Protein AF-0000000065904468 (afdb_homodimer)

pLDDT: mean 93.85, std 8.28, range [47.41, 98.62]

Solvent-accessible surface area (backbone atoms only — not comparable to full-atom values): 18738 Å² total; per-residue (Å²): 128,83,78,85,44,72,65,58,51,51,50,60,50,65,71,38,89,44,41,60,59,29,40,53,51,49,49,53,49,51,43,50,41,50,60,67,31,52,61,76,69,32,53,78,87,42,69,65,39,32,62,71,18,39,46,58,40,66,30,89,87,27,79,48,57,41,61,69,55,38,50,25,50,41,38,14,56,62,74,49,55,67,61,60,52,51,32,54,52,49,54,52,52,50,41,55,51,52,71,71,42,90,74,69,67,48,53,71,33,68,69,41,48,57,51,53,70,66,25,50,72,38,55,71,34,54,72,61,39,52,53,50,50,52,47,72,73,40,62,72,89,75,47,53,66,67,57,46,24,51,50,45,52,49,47,53,52,49,34,54,53,52,53,47,59,71,44,53,128,128,84,78,86,44,72,66,57,51,51,52,59,50,67,69,38,90,46,42,59,59,28,42,53,51,49,50,52,51,51,42,49,40,49,62,67,31,52,62,74,70,33,52,77,87,42,70,66,40,32,62,68,18,39,45,57,39,65,28,88,86,27,79,48,58,40,59,69,54,37,49,25,50,42,38,14,57,62,74,50,56,68,63,59,54,50,32,53,51,50,53,51,53,50,40,54,52,52,72,70,42,90,74,69,67,46,55,69,32,70,69,42,48,57,51,52,71,67,25,50,73,38,54,70,35,54,72,61,38,50,54,49,50,50,49,71,72,40,62,74,89,76,49,52,67,65,57,47,24,52,52,44,50,51,45,52,50,49,36,54,54,52,51,48,59,72,45,52,127

Radius of gyration: 27.2 Å; Cα contacts (8 Å, |Δi|>4): 369; chains: 2; bounding box: 38×90×57 Å

Structure (mmCIF, N/CA/C/O backbone):
data_AF-0000000065904468-model_v1
#
loop_
_entity.id
_entity.type
_entity.pdbx_description
1 polymer 'Fumarase E'
#
loop_
_atom_site.group_PDB
_atom_site.id
_atom_site.type_symbol
_atom_site.label_atom_id
_atom_site.label_alt_id
_atom_site.label_comp_id
_atom_site.label_asym_id
_atom_site.label_entity_id
_atom_site.label_seq_id
_atom_site.pdbx_PDB_ins_code
_atom_site.Cartn_x
_atom_site.Cartn_y
_atom_site.Cartn_z
_atom_site.occupancy
_atom_site.B_iso_or_equiv
_atom_site.auth_seq_id
_atom_site.auth_comp_id
_atom_site.auth_asym_id
_atom_site.auth_atom_id
_atom_site.pdbx_PDB_model_num
ATOM 1 N N . MET A 1 1 ? -1.68 -16.078 12.359 1 47.5 1 MET A N 1
ATOM 2 C CA . MET A 1 1 ? -2.172 -17.078 11.422 1 47.5 1 MET A CA 1
ATOM 3 C C . MET A 1 1 ? -1.182 -18.234 11.297 1 47.5 1 MET A C 1
ATOM 5 O O . MET A 1 1 ? 0.019 -18.062 11.508 1 47.5 1 MET A O 1
ATOM 9 N N . ALA A 1 2 ? -1.655 -19.406 11.211 1 52.09 2 ALA A N 1
ATOM 10 C CA . ALA A 1 2 ? -0.771 -20.562 11.234 1 52.09 2 ALA A CA 1
ATOM 11 C C . ALA A 1 2 ? 0.19 -20.547 10.047 1 52.09 2 ALA A C 1
ATOM 13 O O . ALA A 1 2 ? -0.202 -20.219 8.93 1 52.09 2 ALA A O 1
ATOM 14 N N . THR A 1 3 ? 1.504 -20.531 10.266 1 74.25 3 THR A N 1
ATOM 15 C CA . THR A 1 3 ? 2.545 -20.578 9.242 1 74.25 3 THR A CA 1
ATOM 16 C C . THR A 1 3 ? 2.305 -21.734 8.273 1 74.25 3 THR A C 1
ATOM 18 O O . THR A 1 3 ? 2.004 -22.844 8.688 1 74.25 3 THR A O 1
ATOM 21 N N . LEU A 1 4 ? 2.129 -21.312 7.027 1 79.94 4 LEU A N 1
ATOM 22 C CA . LEU A 1 4 ? 1.965 -22.312 5.977 1 79.94 4 LEU A CA 1
ATOM 23 C C . LEU A 1 4 ? 3.189 -23.203 5.891 1 79.94 4 LEU A C 1
ATOM 25 O O . LEU A 1 4 ? 4.309 -22.734 5.688 1 79.94 4 LEU A O 1
ATOM 29 N N . THR A 1 5 ? 3 -24.5 6.359 1 85 5 THR A N 1
ATOM 30 C CA . THR A 1 5 ? 4.102 -25.438 6.148 1 85 5 THR A CA 1
ATOM 31 C C . THR A 1 5 ? 4.004 -26.094 4.773 1 85 5 THR A C 1
ATOM 33 O O . THR A 1 5 ? 2.912 -26.188 4.207 1 85 5 THR A O 1
ATOM 36 N N . GLU A 1 6 ? 5.148 -26.469 4.309 1 86.94 6 GLU A N 1
ATOM 37 C CA . GLU A 1 6 ? 5.184 -27.125 2.998 1 86.94 6 GLU A CA 1
ATOM 38 C C . GLU A 1 6 ? 4.293 -28.359 2.969 1 86.94 6 GLU A C 1
ATOM 40 O O . GLU A 1 6 ? 3.57 -28.578 1.996 1 86.94 6 GLU A O 1
ATOM 45 N N . ASP A 1 7 ? 4.328 -29.078 3.982 1 90.06 7 ASP A N 1
ATOM 46 C CA . ASP A 1 7 ? 3.537 -30.297 4.039 1 90.06 7 ASP A CA 1
ATOM 47 C C . ASP A 1 7 ? 2.043 -29.984 4.016 1 90.06 7 ASP A C 1
ATOM 49 O O . ASP A 1 7 ? 1.267 -30.688 3.367 1 90.06 7 ASP A O 1
ATOM 53 N N . ASP A 1 8 ? 1.659 -29.078 4.746 1 92.25 8 ASP A N 1
ATOM 54 C CA . ASP A 1 8 ? 0.258 -28.672 4.773 1 92.25 8 ASP A CA 1
ATOM 55 C C . ASP A 1 8 ? -0.211 -28.219 3.391 1 92.25 8 ASP A C 1
ATOM 57 O O . ASP A 1 8 ? -1.313 -28.562 2.961 1 92.25 8 ASP A O 1
ATOM 61 N N . VAL A 1 9 ? 0.601 -27.5 2.742 1 94.56 9 VAL A N 1
ATOM 62 C CA . VAL A 1 9 ? 0.283 -26.984 1.417 1 94.56 9 VAL A CA 1
ATOM 63 C C . VAL A 1 9 ? 0.098 -28.141 0.438 1 94.56 9 VAL A C 1
ATOM 65 O O . VAL A 1 9 ? -0.893 -28.188 -0.295 1 94.56 9 VAL A O 1
ATOM 68 N N . LEU A 1 10 ? 1.018 -29.125 0.514 1 95.62 10 LEU A N 1
ATOM 69 C CA . LEU A 1 10 ? 0.956 -30.281 -0.366 1 95.62 10 LEU A CA 1
ATOM 70 C C . LEU A 1 10 ? -0.321 -31.078 -0.125 1 95.62 10 LEU A C 1
ATOM 72 O O . LEU A 1 10 ? -0.999 -31.484 -1.075 1 95.62 10 LEU A O 1
ATOM 76 N N . GLU A 1 11 ? -0.609 -31.188 1.1 1 95.81 11 GLU A N 1
ATOM 77 C CA . GLU A 1 11 ? -1.789 -31.969 1.475 1 95.81 11 GLU A CA 1
ATOM 78 C C . GLU A 1 11 ? -3.07 -31.281 1.002 1 95.81 11 GLU A C 1
ATOM 80 O O . GLU A 1 11 ? -3.963 -31.938 0.458 1 95.81 11 GLU A O 1
ATOM 85 N N . GLN A 1 12 ? -3.184 -30.031 1.188 1 97.31 12 GLN A N 1
ATOM 86 C CA . GLN A 1 12 ? -4.367 -29.281 0.794 1 97.31 12 GLN A CA 1
ATOM 87 C C . GLN A 1 12 ? -4.562 -29.297 -0.72 1 97.31 12 GLN A C 1
ATOM 89 O O . GLN A 1 12 ? -5.676 -29.5 -1.205 1 97.31 12 GLN A O 1
ATOM 94 N N . LEU A 1 13 ? -3.463 -29.125 -1.429 1 97.94 13 LEU A N 1
ATOM 95 C CA . LEU A 1 13 ? -3.547 -29.125 -2.885 1 97.94 13 LEU A CA 1
ATOM 96 C C . LEU A 1 13 ? -3.85 -30.516 -3.418 1 97.94 13 LEU A C 1
ATOM 98 O O . LEU A 1 13 ? -4.664 -30.688 -4.328 1 97.94 13 LEU A O 1
ATOM 102 N N . ASP A 1 14 ? -3.254 -31.531 -2.795 1 96.19 14 ASP A N 1
ATOM 103 C CA . ASP A 1 14 ? -3.434 -32.906 -3.227 1 96.19 14 ASP A CA 1
ATOM 104 C C . ASP A 1 14 ? -4.875 -33.375 -3.021 1 96.19 14 ASP A C 1
ATOM 106 O O . ASP A 1 14 ? -5.375 -34.219 -3.758 1 96.19 14 ASP A O 1
ATOM 110 N N . ALA A 1 15 ? -5.539 -32.844 -2.109 1 96.94 15 ALA A N 1
ATOM 111 C CA . ALA A 1 15 ? -6.895 -33.25 -1.74 1 96.94 15 ALA A CA 1
ATOM 112 C C . ALA A 1 15 ? -7.91 -32.75 -2.771 1 96.94 15 ALA A C 1
ATOM 114 O O . ALA A 1 15 ? -9.062 -33.188 -2.771 1 96.94 15 ALA A O 1
ATOM 115 N N . GLN A 1 16 ? -7.508 -31.812 -3.639 1 97.38 16 GLN A N 1
ATOM 116 C CA . GLN A 1 16 ? -8.445 -31.25 -4.609 1 97.38 16 GLN A CA 1
ATOM 117 C C . GLN A 1 16 ? -8.555 -32.156 -5.84 1 97.38 16 GLN A C 1
ATOM 119 O O . GLN A 1 16 ? -7.543 -32.5 -6.461 1 97.38 16 GLN A O 1
ATOM 124 N N . ASP A 1 17 ? -9.773 -32.469 -6.273 1 94.44 17 ASP A N 1
ATOM 125 C CA . ASP A 1 17 ? -9.969 -33.5 -7.289 1 94.44 17 ASP A CA 1
ATOM 126 C C . ASP A 1 17 ? -10.266 -32.875 -8.648 1 94.44 17 ASP A C 1
ATOM 128 O O . ASP A 1 17 ? -10.375 -33.594 -9.656 1 94.44 17 ASP A O 1
ATOM 132 N N . ASN A 1 18 ? -10.547 -31.625 -8.602 1 96.5 18 ASN A N 1
ATOM 133 C CA . ASN A 1 18 ? -10.758 -30.938 -9.875 1 96.5 18 ASN A CA 1
ATOM 134 C C . ASN A 1 18 ? -10.008 -29.625 -9.93 1 96.5 18 ASN A C 1
ATOM 136 O O . ASN A 1 18 ? -9.562 -29.109 -8.898 1 96.5 18 ASN A O 1
ATOM 140 N N . LEU A 1 19 ? -9.875 -29.109 -11.133 1 97.88 19 LEU A N 1
ATOM 141 C CA . LEU A 1 19 ? -9.039 -27.938 -11.359 1 97.88 19 LEU A CA 1
ATOM 142 C C . LEU A 1 19 ? -9.586 -26.734 -10.602 1 97.88 19 LEU A C 1
ATOM 144 O O . LEU A 1 19 ? -8.82 -25.953 -10.016 1 97.88 19 LEU A O 1
ATOM 148 N N . PHE A 1 20 ? -10.867 -26.562 -10.641 1 97.56 20 PHE A N 1
ATOM 149 C CA . PHE A 1 20 ? -11.492 -25.406 -10.008 1 97.56 20 PHE A CA 1
ATOM 150 C C . PHE A 1 20 ? -11.156 -25.359 -8.523 1 97.56 20 PHE A C 1
ATOM 152 O O . PHE A 1 20 ? -10.641 -24.344 -8.031 1 97.56 20 PHE A O 1
ATOM 159 N N . SER A 1 21 ? -11.469 -26.422 -7.875 1 97.5 21 SER A N 1
ATOM 160 C CA . SER A 1 21 ? -11.188 -26.484 -6.441 1 97.5 21 SER A CA 1
ATOM 161 C C . SER A 1 21 ? -9.695 -26.359 -6.164 1 97.5 21 SER A C 1
ATOM 163 O O . SER A 1 21 ? -9.289 -25.75 -5.168 1 97.5 21 SER A O 1
ATOM 165 N N . PHE A 1 22 ? -8.883 -26.922 -7.039 1 98.44 22 PHE A N 1
ATOM 166 C CA . PHE A 1 22 ? -7.434 -26.812 -6.902 1 98.44 22 PHE A CA 1
ATOM 167 C C . PHE A 1 22 ? -6.992 -25.344 -6.984 1 98.44 22 PHE A C 1
ATOM 169 O O . PHE A 1 22 ? -6.258 -24.875 -6.117 1 98.44 22 PHE A O 1
ATOM 176 N N . MET A 1 23 ? -7.48 -24.656 -7.992 1 98.12 23 MET A N 1
ATOM 177 C CA . MET A 1 23 ? -7.066 -23.281 -8.219 1 98.12 23 MET A CA 1
ATOM 178 C C . MET A 1 23 ? -7.59 -22.359 -7.117 1 98.12 23 MET A C 1
ATOM 180 O O . MET A 1 23 ? -6.926 -21.391 -6.742 1 98.12 23 MET A O 1
ATOM 184 N N . LYS A 1 24 ? -8.766 -22.625 -6.605 1 97.19 24 LYS A N 1
ATOM 185 C CA . LYS A 1 24 ? -9.297 -21.891 -5.457 1 97.19 24 LYS A CA 1
ATOM 186 C C . LYS A 1 24 ? -8.375 -22.031 -4.246 1 97.19 24 LYS A C 1
ATOM 188 O O . LYS A 1 24 ? -8.031 -21.047 -3.604 1 97.19 24 LYS A O 1
ATOM 193 N N . THR A 1 25 ? -8.047 -23.25 -3.973 1 98.06 25 THR A N 1
ATOM 194 C CA . THR A 1 25 ? -7.16 -23.531 -2.85 1 98.06 25 THR A CA 1
ATOM 195 C C . THR A 1 25 ? -5.793 -22.891 -3.061 1 98.06 25 THR A C 1
ATOM 197 O O . THR A 1 25 ? -5.246 -22.281 -2.143 1 98.06 25 THR A O 1
ATOM 200 N N . ALA A 1 26 ? -5.219 -23.031 -4.281 1 98.12 26 ALA A N 1
ATOM 201 C CA . ALA A 1 26 ? -3.934 -22.422 -4.613 1 98.12 26 ALA A CA 1
ATOM 202 C C . ALA A 1 26 ? -3.971 -20.906 -4.398 1 98.12 26 ALA A C 1
ATOM 204 O O . ALA A 1 26 ? -3.039 -20.344 -3.832 1 98.12 26 ALA A O 1
ATOM 205 N N . HIS A 1 27 ? -5.027 -20.312 -4.863 1 97.38 27 HIS A N 1
ATOM 206 C CA . HIS A 1 27 ? -5.188 -18.875 -4.699 1 97.38 27 HIS A CA 1
ATOM 207 C C . HIS A 1 27 ? -5.156 -18.484 -3.227 1 97.38 27 HIS A C 1
ATOM 209 O O . HIS A 1 27 ? -4.461 -17.531 -2.85 1 97.38 27 HIS A O 1
ATOM 215 N N . SER A 1 28 ? -5.895 -19.188 -2.439 1 96.31 28 SER A N 1
ATOM 216 C CA . SER A 1 28 ? -5.941 -18.906 -1.007 1 96.31 28 SER A CA 1
ATOM 217 C C . SER A 1 28 ? -4.57 -19.078 -0.367 1 96.31 28 SER A C 1
ATOM 219 O O . SER A 1 28 ? -4.16 -18.266 0.469 1 96.31 28 SER A O 1
ATOM 221 N N . ILE A 1 29 ? -3.871 -20.062 -0.734 1 96.94 29 ILE A N 1
ATOM 222 C CA . ILE A 1 29 ? -2.549 -20.359 -0.192 1 96.94 29 ILE A CA 1
ATOM 223 C C . ILE A 1 29 ? -1.569 -19.266 -0.594 1 96.94 29 ILE A C 1
ATOM 225 O O . ILE A 1 29 ? -0.784 -18.781 0.232 1 96.94 29 ILE A O 1
ATOM 229 N N . LEU A 1 30 ? -1.585 -18.875 -1.855 1 97.06 30 LEU A N 1
ATOM 230 C CA . LEU A 1 30 ? -0.693 -17.828 -2.338 1 97.06 30 LEU A CA 1
ATOM 231 C C . LEU A 1 30 ? -0.973 -16.5 -1.627 1 97.06 30 LEU A C 1
ATOM 233 O O . LEU A 1 30 ? -0.043 -15.789 -1.247 1 97.06 30 LEU A O 1
ATOM 237 N N . LEU A 1 31 ? -2.24 -16.203 -1.468 1 95 31 LEU A N 1
ATOM 238 C CA . LEU A 1 31 ? -2.609 -15 -0.735 1 95 31 LEU A CA 1
ATOM 239 C C . LEU A 1 31 ? -2.072 -15.047 0.692 1 95 31 LEU A C 1
ATOM 241 O O . LEU A 1 31 ? -1.524 -14.062 1.185 1 95 31 LEU A O 1
ATOM 245 N N . GLN A 1 32 ? -2.252 -16.188 1.307 1 93.94 32 GLN A N 1
ATOM 246 C CA . GLN A 1 32 ? -1.732 -16.359 2.66 1 93.94 32 GLN A CA 1
ATOM 247 C C . GLN A 1 32 ? -0.216 -16.188 2.693 1 93.94 32 GLN A C 1
ATOM 249 O O . GLN A 1 32 ? 0.323 -15.555 3.609 1 93.94 32 GLN A O 1
ATOM 254 N N . GLY A 1 33 ? 0.471 -16.781 1.76 1 95 33 GLY A N 1
ATOM 255 C CA . GLY A 1 33 ? 1.911 -16.609 1.663 1 95 33 GLY A CA 1
ATOM 256 C C . GLY A 1 33 ? 2.328 -15.156 1.542 1 95 33 GLY A C 1
ATOM 257 O O . GLY A 1 33 ? 3.266 -14.711 2.211 1 95 33 GLY A O 1
ATOM 258 N N . ILE A 1 34 ? 1.639 -14.438 0.702 1 96.38 34 ILE A N 1
ATOM 259 C CA . ILE A 1 34 ? 1.923 -13.023 0.488 1 96.38 34 ILE A CA 1
ATOM 260 C C . ILE A 1 34 ? 1.685 -12.25 1.781 1 96.38 34 ILE A C 1
ATOM 262 O O . ILE A 1 34 ? 2.5 -11.406 2.168 1 96.38 34 ILE A O 1
ATOM 266 N N . ARG A 1 35 ? 0.561 -12.578 2.441 1 93.38 35 ARG A N 1
ATOM 267 C CA . ARG A 1 35 ? 0.222 -11.906 3.693 1 93.38 35 ARG A CA 1
ATOM 268 C C . ARG A 1 35 ? 1.297 -12.148 4.75 1 93.38 35 ARG A C 1
ATOM 270 O O . ARG A 1 35 ? 1.594 -11.258 5.551 1 93.38 35 ARG A O 1
ATOM 277 N N . GLN A 1 36 ? 1.838 -13.289 4.75 1 93.38 36 GLN A N 1
ATOM 278 C CA . GLN A 1 36 ? 2.877 -13.633 5.715 1 93.38 36 GLN A CA 1
ATOM 279 C C . GLN A 1 36 ? 4.199 -12.961 5.359 1 93.38 36 GLN A C 1
ATOM 281 O O . GLN A 1 36 ? 5.055 -12.758 6.23 1 93.38 36 GLN A O 1
ATOM 286 N N . PHE A 1 37 ? 4.383 -12.656 4.152 1 96.12 37 PHE A N 1
ATOM 287 C CA . PHE A 1 37 ? 5.613 -12.039 3.674 1 96.12 37 PHE A CA 1
ATOM 288 C C . PHE A 1 37 ? 5.602 -10.531 3.928 1 96.12 37 PHE A C 1
ATOM 290 O O . PHE A 1 37 ? 6.633 -9.945 4.258 1 96.12 37 PHE A O 1
ATOM 297 N N . LEU A 1 38 ? 4.457 -9.891 3.877 1 96.94 38 LEU A N 1
ATOM 298 C CA . LEU A 1 38 ? 4.301 -8.445 3.848 1 96.94 38 LEU A CA 1
ATOM 299 C C . LEU A 1 38 ? 4.906 -7.809 5.098 1 96.94 38 LEU A C 1
ATOM 301 O O . LEU A 1 38 ? 5.578 -6.781 5.008 1 96.94 38 LEU A O 1
ATOM 305 N N . PRO A 1 39 ? 4.746 -8.414 6.258 1 96.06 39 PRO A N 1
ATOM 306 C CA . PRO A 1 39 ? 5.293 -7.785 7.461 1 96.06 39 PRO A CA 1
ATOM 307 C C . PRO A 1 39 ? 6.809 -7.594 7.395 1 96.06 39 PRO A C 1
ATOM 309 O O . PRO A 1 39 ? 7.344 -6.676 8.023 1 96.06 39 PRO A O 1
ATOM 312 N N . SER A 1 40 ? 7.438 -8.398 6.617 1 96.5 40 SER A N 1
ATOM 313 C CA . SER A 1 40 ? 8.891 -8.312 6.535 1 96.5 40 SER A CA 1
ATOM 314 C C . SER A 1 40 ? 9.336 -7.031 5.84 1 96.5 40 SER A C 1
ATOM 316 O O . SER A 1 40 ? 10.508 -6.652 5.918 1 96.5 40 SER A O 1
ATOM 318 N N . LEU A 1 41 ? 8.477 -6.352 5.176 1 97.38 41 LEU A N 1
ATOM 319 C CA . LEU A 1 41 ? 8.781 -5.121 4.457 1 97.38 41 LEU A CA 1
ATOM 320 C C . LEU A 1 41 ? 8.758 -3.92 5.398 1 97.38 41 LEU A C 1
ATOM 322 O O . LEU A 1 41 ? 9.266 -2.85 5.059 1 97.38 41 LEU A O 1
ATOM 326 N N . PHE A 1 42 ? 8.172 -4.094 6.586 1 98.31 42 PHE A N 1
ATOM 327 C CA . PHE A 1 42 ? 7.816 -2.941 7.406 1 98.31 42 PHE A CA 1
ATOM 328 C C . PHE A 1 42 ? 8.641 -2.918 8.688 1 98.31 42 PHE A C 1
ATOM 330 O O . PHE A 1 42 ? 9.195 -3.941 9.094 1 98.31 42 PHE A O 1
ATOM 337 N N . VAL A 1 43 ? 8.703 -1.783 9.258 1 97.44 43 VAL A N 1
ATOM 338 C CA . VAL A 1 43 ? 9.336 -1.626 10.562 1 97.44 43 VAL A CA 1
ATOM 339 C C . VAL A 1 43 ? 8.664 -2.539 11.578 1 97.44 43 VAL A C 1
ATOM 341 O O . VAL A 1 43 ? 7.434 -2.572 11.68 1 97.44 43 VAL A O 1
ATOM 344 N N . ASP A 1 44 ? 9.477 -3.354 12.266 1 95.75 44 ASP A N 1
ATOM 345 C CA . ASP A 1 44 ? 8.883 -4.285 13.219 1 95.75 44 ASP A CA 1
ATOM 346 C C . ASP A 1 44 ? 9.453 -4.066 14.625 1 95.75 44 ASP A C 1
ATOM 348 O O . ASP A 1 44 ? 9.062 -4.742 15.57 1 95.75 44 ASP A O 1
ATOM 352 N N . ASN A 1 45 ? 10.328 -3.166 14.789 1 96.5 45 ASN A N 1
ATOM 353 C CA . ASN A 1 45 ? 10.977 -2.984 16.094 1 96.5 45 ASN A CA 1
ATOM 354 C C . ASN A 1 45 ? 10.422 -1.77 16.828 1 96.5 45 ASN A C 1
ATOM 356 O O . ASN A 1 45 ? 10.922 -1.406 17.891 1 96.5 45 ASN A O 1
ATOM 360 N N . ASP A 1 46 ? 9.523 -1.101 16.297 1 96.94 46 ASP A N 1
ATOM 361 C CA . ASP A 1 46 ? 8.859 0.043 16.906 1 96.94 46 ASP A CA 1
ATOM 362 C C . ASP A 1 46 ? 7.371 -0.233 17.125 1 96.94 46 ASP A C 1
ATOM 364 O O . ASP A 1 46 ? 6.609 -0.308 16.156 1 96.94 46 ASP A O 1
ATOM 368 N N . GLU A 1 47 ? 6.953 -0.365 18.328 1 96.44 47 GLU A N 1
ATOM 369 C CA . GLU A 1 47 ? 5.594 -0.754 18.703 1 96.44 47 GLU A CA 1
ATOM 370 C C . GLU A 1 47 ? 4.57 0.222 18.125 1 96.44 47 GLU A C 1
ATOM 372 O O . GLU A 1 47 ? 3.49 -0.186 17.688 1 96.44 47 GLU A O 1
ATOM 377 N N . GLU A 1 48 ? 4.895 1.438 18.172 1 95.25 48 GLU A N 1
ATOM 378 C CA . GLU A 1 48 ? 3.98 2.455 17.672 1 95.25 48 GLU A CA 1
ATOM 379 C C . GLU A 1 48 ? 3.758 2.293 16.172 1 95.25 48 GLU A C 1
ATOM 381 O O . GLU A 1 48 ? 2.619 2.346 15.695 1 95.25 48 GLU A O 1
ATOM 386 N N . ILE A 1 49 ? 4.82 2.109 15.445 1 97.62 49 ILE A N 1
ATOM 387 C CA . ILE A 1 49 ? 4.703 1.904 14 1 97.62 49 ILE A CA 1
ATOM 388 C C . ILE A 1 49 ? 3.871 0.654 13.727 1 97.62 49 ILE A C 1
ATOM 390 O O . ILE A 1 49 ? 2.959 0.679 12.898 1 97.62 49 ILE A O 1
ATOM 394 N N . VAL A 1 50 ? 4.141 -0.4 14.438 1 97.75 50 VAL A N 1
ATOM 395 C CA . VAL A 1 50 ? 3.449 -1.67 14.234 1 97.75 50 VAL A CA 1
ATOM 396 C C . VAL A 1 50 ? 1.955 -1.493 14.5 1 97.75 50 VAL A C 1
ATOM 398 O O . VAL A 1 50 ? 1.123 -1.907 13.688 1 97.75 50 VAL A O 1
ATOM 401 N N . GLU A 1 51 ? 1.582 -0.782 15.492 1 97.06 51 GLU A N 1
ATOM 402 C CA . GLU A 1 51 ? 0.197 -0.672 15.938 1 97.06 51 GLU A CA 1
ATOM 403 C C . GLU A 1 51 ? -0.602 0.264 15.039 1 97.06 51 GLU A C 1
ATOM 405 O O . GLU A 1 51 ? -1.743 -0.034 14.68 1 97.06 51 GLU A O 1
ATOM 410 N N . TYR A 1 52 ? -0.008 1.321 14.641 1 95.12 52 TYR A N 1
ATOM 411 C CA . TYR A 1 52 ? -0.812 2.377 14.031 1 95.12 52 TYR A CA 1
ATOM 412 C C . TYR A 1 52 ? -0.621 2.404 12.523 1 95.12 52 TYR A C 1
ATOM 414 O O . TYR A 1 52 ? -1.436 2.982 11.797 1 95.12 52 TYR A O 1
ATOM 422 N N . ALA A 1 53 ? 0.46 1.836 12.023 1 97.38 53 ALA A N 1
ATOM 423 C CA . ALA A 1 53 ? 0.711 1.893 10.586 1 97.38 53 ALA A CA 1
ATOM 424 C C . ALA A 1 53 ? 0.663 0.5 9.961 1 97.38 53 ALA A C 1
ATOM 426 O O . ALA A 1 53 ? -0.034 0.281 8.969 1 97.38 53 ALA A O 1
ATOM 427 N N . VAL A 1 54 ? 1.264 -0.473 10.57 1 97.75 54 VAL A N 1
ATOM 428 C CA . VAL A 1 54 ? 1.436 -1.789 9.969 1 97.75 54 VAL A CA 1
ATOM 429 C C . VAL A 1 54 ? 0.141 -2.59 10.094 1 97.75 54 VAL A C 1
ATOM 431 O O . VAL A 1 54 ? -0.395 -3.078 9.094 1 97.75 54 VAL A O 1
ATOM 434 N N . LYS A 1 55 ? -0.427 -2.707 11.289 1 97.56 55 LYS A N 1
ATOM 435 C CA . LYS A 1 55 ? -1.585 -3.557 11.555 1 97.56 55 LYS A CA 1
ATOM 436 C C . LYS A 1 55 ? -2.777 -3.139 10.695 1 97.56 55 LYS A C 1
ATOM 438 O O . LYS A 1 55 ? -3.404 -3.975 10.047 1 97.56 55 LYS A O 1
ATOM 443 N N . PRO A 1 56 ? -3.057 -1.85 10.617 1 96.69 56 PRO A N 1
ATOM 444 C CA . PRO A 1 56 ? -4.203 -1.46 9.789 1 96.69 56 PRO A CA 1
ATOM 445 C C . PRO A 1 56 ? -4.004 -1.78 8.312 1 96.69 56 PRO A C 1
ATOM 447 O O . PRO A 1 56 ? -4.973 -2.07 7.602 1 96.69 56 PRO A O 1
ATOM 450 N N . LEU A 1 57 ? -2.771 -1.661 7.809 1 97.25 57 LEU A N 1
ATOM 451 C CA . LEU A 1 57 ? -2.486 -1.944 6.406 1 97.25 57 LEU A CA 1
ATOM 452 C C . LEU A 1 57 ? -2.742 -3.414 6.086 1 97.25 57 LEU A C 1
ATOM 454 O O . LEU A 1 57 ? -3.174 -3.746 4.98 1 97.25 57 LEU A O 1
ATOM 458 N N . LEU A 1 58 ? -2.471 -4.262 7.074 1 96.31 58 LEU A N 1
ATOM 459 C CA . LEU A 1 58 ? -2.482 -5.707 6.863 1 96.31 58 LEU A CA 1
ATOM 460 C C . LEU A 1 58 ? -3.783 -6.32 7.371 1 96.31 58 LEU A C 1
ATOM 462 O O . LEU A 1 58 ? -3.971 -7.535 7.301 1 96.31 58 LEU A O 1
ATOM 466 N N . ALA A 1 59 ? -4.668 -5.496 7.918 1 94.94 59 ALA A N 1
ATOM 467 C CA . ALA A 1 59 ? -5.926 -5.977 8.477 1 94.94 59 ALA A CA 1
ATOM 468 C C . ALA A 1 59 ? -6.789 -6.633 7.402 1 94.94 59 ALA A C 1
ATOM 470 O O . ALA A 1 59 ? -6.582 -6.41 6.207 1 94.94 59 ALA A O 1
ATOM 471 N N . GLN A 1 60 ? -7.715 -7.48 7.84 1 90.06 60 GLN A N 1
ATOM 472 C CA . GLN A 1 60 ? -8.703 -8.039 6.93 1 90.06 60 GLN A CA 1
ATOM 473 C C . GLN A 1 60 ? -9.531 -6.934 6.273 1 90.06 60 GLN A C 1
ATOM 475 O O . GLN A 1 60 ? -9.977 -6.004 6.945 1 90.06 60 GLN A O 1
ATOM 480 N N . SER A 1 61 ? -9.695 -7 4.93 1 90 61 SER A N 1
ATOM 481 C CA . SER A 1 61 ? -10.414 -6.02 4.121 1 90 61 SER A CA 1
ATOM 482 C C . SER A 1 61 ? -9.688 -4.68 4.102 1 90 61 SER A C 1
ATOM 484 O O . SER A 1 61 ? -10.273 -3.652 3.76 1 90 61 SER A O 1
ATOM 486 N N . GLY A 1 62 ? -8.492 -4.699 4.598 1 92.56 62 GLY A N 1
ATOM 487 C CA . GLY A 1 62 ? -7.648 -3.52 4.484 1 92.56 62 GLY A CA 1
ATOM 488 C C . GLY A 1 62 ? -7.051 -3.342 3.102 1 92.56 62 GLY A C 1
ATOM 489 O O . GLY A 1 62 ? -7.332 -4.125 2.193 1 92.56 62 GLY A O 1
ATOM 490 N N . PRO A 1 63 ? -6.18 -2.318 2.932 1 93.69 63 PRO A N 1
ATOM 491 C CA . PRO A 1 63 ? -5.656 -1.948 1.614 1 93.69 63 PRO A CA 1
ATOM 492 C C . PRO A 1 63 ? -4.742 -3.018 1.021 1 93.69 63 PRO A C 1
ATOM 494 O O . PRO A 1 63 ? -4.594 -3.102 -0.201 1 93.69 63 PRO A O 1
ATOM 497 N N . LEU A 1 64 ? -4.129 -3.828 1.843 1 95.25 64 LEU A N 1
ATOM 498 C CA . LEU A 1 64 ? -3.178 -4.812 1.338 1 95.25 64 LEU A CA 1
ATOM 499 C C . LEU A 1 64 ? -3.754 -6.219 1.429 1 95.25 64 LEU A C 1
ATOM 501 O O . LEU A 1 64 ? -3.016 -7.203 1.342 1 95.25 64 LEU A O 1
ATOM 505 N N . ASP A 1 65 ? -5.102 -6.309 1.591 1 93.56 65 ASP A N 1
ATOM 506 C CA . ASP A 1 65 ? -5.793 -7.59 1.663 1 93.56 65 ASP A CA 1
ATOM 507 C C . ASP A 1 65 ? -6.059 -8.156 0.267 1 93.56 65 ASP A C 1
ATOM 509 O O . ASP A 1 65 ? -6.395 -9.328 0.118 1 93.56 65 ASP A O 1
ATOM 513 N N . ASP A 1 66 ? -5.883 -7.41 -0.762 1 93.5 66 ASP A N 1
ATOM 514 C CA . ASP A 1 66 ? -6.004 -7.824 -2.156 1 93.5 66 ASP A CA 1
ATOM 515 C C . ASP A 1 66 ? -4.664 -8.312 -2.703 1 93.5 66 ASP A C 1
ATOM 517 O O . ASP A 1 66 ? -3.662 -7.59 -2.635 1 93.5 66 ASP A O 1
ATOM 521 N N . ILE A 1 67 ? -4.668 -9.492 -3.311 1 94.06 67 ILE A N 1
ATOM 522 C CA . ILE A 1 67 ? -3.43 -10.125 -3.76 1 94.06 67 ILE A CA 1
ATOM 523 C C . ILE A 1 67 ? -2.766 -9.25 -4.824 1 94.06 67 ILE A C 1
ATOM 525 O O . ILE A 1 67 ? -1.543 -9.086 -4.824 1 94.06 67 ILE A O 1
ATOM 529 N N . ASP A 1 68 ? -3.535 -8.648 -5.703 1 95.5 68 ASP A N 1
ATOM 530 C CA . ASP A 1 68 ? -2.967 -7.867 -6.797 1 95.5 68 ASP A CA 1
ATOM 531 C C . ASP A 1 68 ? -2.289 -6.605 -6.27 1 95.5 68 ASP A C 1
ATOM 533 O O . ASP A 1 68 ? -1.193 -6.254 -6.711 1 95.5 68 ASP A O 1
ATOM 537 N N . VAL A 1 69 ? -2.959 -5.969 -5.301 1 96.56 69 VAL A N 1
ATOM 538 C CA . VAL A 1 69 ? -2.404 -4.75 -4.715 1 96.56 69 VAL A CA 1
ATOM 539 C C . VAL A 1 69 ? -1.146 -5.086 -3.92 1 96.56 69 VAL A C 1
ATOM 541 O O . VAL A 1 69 ? -0.118 -4.418 -4.059 1 96.56 69 VAL A O 1
ATOM 544 N N . ALA A 1 70 ? -1.193 -6.141 -3.133 1 97.69 70 ALA A N 1
ATOM 545 C CA . ALA A 1 70 ? -0.05 -6.566 -2.33 1 97.69 70 ALA A CA 1
ATOM 546 C C . ALA A 1 70 ? 1.141 -6.922 -3.217 1 97.69 70 ALA A C 1
ATOM 548 O O . ALA A 1 70 ? 2.275 -6.531 -2.928 1 97.69 70 ALA A O 1
ATOM 549 N N . LEU A 1 71 ? 0.886 -7.621 -4.293 1 98 71 LEU A N 1
ATOM 550 C CA . LEU A 1 71 ? 1.936 -8.023 -5.223 1 98 71 LEU A CA 1
ATOM 551 C C . LEU A 1 71 ? 2.588 -6.805 -5.871 1 98 71 LEU A C 1
ATOM 553 O O . LEU A 1 71 ? 3.812 -6.75 -6.004 1 98 71 LEU A O 1
ATOM 557 N N . ARG A 1 72 ? 1.771 -5.848 -6.309 1 98 72 ARG A N 1
ATOM 558 C CA . ARG A 1 72 ? 2.307 -4.633 -6.918 1 98 72 ARG A CA 1
ATOM 559 C C . ARG A 1 72 ? 3.195 -3.875 -5.938 1 98 72 ARG A C 1
ATOM 561 O O . ARG A 1 72 ? 4.242 -3.35 -6.32 1 98 72 ARG A O 1
ATOM 568 N N . LEU A 1 73 ? 2.793 -3.834 -4.688 1 98.38 73 LEU A N 1
ATOM 569 C CA . LEU A 1 73 ? 3.596 -3.146 -3.682 1 98.38 73 LEU A CA 1
ATOM 570 C C . LEU A 1 73 ? 4.953 -3.82 -3.518 1 98.38 73 LEU A C 1
ATOM 572 O O . LEU A 1 73 ? 5.992 -3.154 -3.561 1 98.38 73 LEU A O 1
ATOM 576 N N . ILE A 1 74 ? 4.973 -5.113 -3.334 1 98.38 74 ILE A N 1
ATOM 577 C CA . ILE A 1 74 ? 6.203 -5.867 -3.133 1 98.38 74 ILE A CA 1
ATOM 578 C C . ILE A 1 74 ? 7.141 -5.652 -4.32 1 98.38 74 ILE A C 1
ATOM 580 O O . ILE A 1 74 ? 8.336 -5.402 -4.141 1 98.38 74 ILE A O 1
ATOM 584 N N . TYR A 1 75 ? 6.531 -5.785 -5.52 1 98.56 75 TYR A N 1
ATOM 585 C CA . TYR A 1 75 ? 7.297 -5.625 -6.754 1 98.56 75 TYR A CA 1
ATOM 586 C C . TYR A 1 75 ? 7.812 -4.195 -6.891 1 98.56 75 TYR A C 1
ATOM 588 O O . TYR A 1 75 ? 8.969 -3.982 -7.266 1 98.56 75 TYR A O 1
ATOM 596 N N . ALA A 1 76 ? 7.02 -3.209 -6.555 1 98.5 76 ALA A N 1
ATOM 597 C CA . ALA A 1 76 ? 7.383 -1.797 -6.645 1 98.5 76 ALA A CA 1
ATOM 598 C C . ALA A 1 76 ? 8.516 -1.461 -5.684 1 98.5 76 ALA A C 1
ATOM 600 O O . ALA A 1 76 ? 9.328 -0.57 -5.953 1 98.5 76 ALA A O 1
ATOM 601 N N . LEU A 1 77 ? 8.602 -2.188 -4.578 1 98.38 77 LEU A N 1
ATOM 602 C CA . LEU A 1 77 ? 9.633 -1.947 -3.576 1 98.38 77 LEU A CA 1
ATOM 603 C C . LEU A 1 77 ? 10.922 -2.682 -3.936 1 98.38 77 LEU A C 1
ATOM 605 O O . LEU A 1 77 ? 11.938 -2.535 -3.252 1 98.38 77 LEU A O 1
ATOM 609 N N . GLY A 1 78 ? 10.906 -3.463 -4.961 1 97.5 78 GLY A N 1
ATOM 610 C CA . GLY A 1 78 ? 12.086 -4.191 -5.414 1 97.5 78 GLY A CA 1
ATOM 611 C C . GLY A 1 78 ? 12.352 -5.449 -4.609 1 97.5 78 GLY A C 1
ATOM 612 O O . GLY A 1 78 ? 13.484 -5.926 -4.551 1 97.5 78 GLY A O 1
ATOM 613 N N . LYS A 1 79 ? 11.289 -6 -3.959 1 97.19 79 LYS A N 1
ATOM 614 C CA . LYS A 1 79 ? 11.469 -7.125 -3.045 1 97.19 79 LYS A CA 1
ATOM 615 C C . LYS A 1 79 ? 11.023 -8.43 -3.693 1 97.19 79 LYS A C 1
ATOM 617 O O . LYS A 1 79 ? 10.836 -9.438 -3.008 1 97.19 79 LYS A O 1
ATOM 622 N N . MET A 1 80 ? 10.828 -8.469 -4.984 1 96.81 80 MET A N 1
ATOM 623 C CA . MET A 1 80 ? 10.383 -9.656 -5.707 1 96.81 80 MET A CA 1
ATOM 624 C C . MET A 1 80 ? 10.93 -9.664 -7.129 1 96.81 80 MET A C 1
ATOM 626 O O . MET A 1 80 ? 10.93 -8.633 -7.809 1 96.81 80 MET A O 1
ATOM 630 N N . ASP A 1 81 ? 11.383 -10.789 -7.488 1 95.56 81 ASP A N 1
ATOM 631 C CA . ASP A 1 81 ? 11.898 -10.938 -8.852 1 95.56 81 ASP A CA 1
ATOM 632 C C . ASP A 1 81 ? 10.758 -10.891 -9.867 1 95.56 81 ASP A C 1
ATOM 634 O O . ASP A 1 81 ? 9.625 -11.266 -9.562 1 95.56 81 ASP A O 1
ATOM 638 N N . LYS A 1 82 ? 11.125 -10.609 -11.023 1 96.44 82 LYS A N 1
ATOM 639 C CA . LYS A 1 82 ? 10.172 -10.469 -12.117 1 96.44 82 LYS A CA 1
ATOM 640 C C . LYS A 1 82 ? 9.438 -11.781 -12.367 1 96.44 82 LYS A C 1
ATOM 642 O O . LYS A 1 82 ? 8.211 -11.789 -12.531 1 96.44 82 LYS A O 1
ATOM 647 N N . TRP A 1 83 ? 10.188 -12.883 -12.445 1 97.12 83 TRP A N 1
ATOM 648 C CA . TRP A 1 83 ? 9.562 -14.156 -12.781 1 97.12 83 TRP A CA 1
ATOM 649 C C . TRP A 1 83 ? 8.539 -14.562 -11.727 1 97.12 83 TRP A C 1
ATOM 651 O O . TRP A 1 83 ? 7.492 -15.125 -12.055 1 97.12 83 TRP A O 1
ATOM 661 N N . LEU A 1 84 ? 8.875 -14.328 -10.484 1 97.81 84 LEU A N 1
ATOM 662 C CA . LEU A 1 84 ? 7.984 -14.648 -9.375 1 97.81 84 LEU A CA 1
ATOM 663 C C . LEU A 1 84 ? 6.719 -13.805 -9.43 1 97.81 84 LEU A C 1
ATOM 665 O O . LEU A 1 84 ? 5.609 -14.32 -9.297 1 97.81 84 LEU A O 1
ATOM 669 N N . TYR A 1 85 ? 6.879 -12.508 -9.672 1 98.25 85 TYR A N 1
ATOM 670 C CA . TYR A 1 85 ? 5.75 -11.602 -9.844 1 98.25 85 TYR A CA 1
ATOM 671 C C . TYR A 1 85 ? 4.836 -12.07 -10.969 1 98.25 85 TYR A C 1
ATOM 673 O O . TYR A 1 85 ? 3.617 -12.141 -10.805 1 98.25 85 TYR A O 1
ATOM 681 N N . ALA A 1 86 ? 5.418 -12.414 -12.094 1 97.88 86 ALA A N 1
ATOM 682 C CA . ALA A 1 86 ? 4.676 -12.875 -13.266 1 97.88 86 ALA A CA 1
ATOM 683 C C . ALA A 1 86 ? 3.895 -14.148 -12.953 1 97.88 86 ALA A C 1
ATOM 685 O O . ALA A 1 86 ? 2.727 -14.273 -13.328 1 97.88 86 ALA A O 1
ATOM 686 N N . ASP A 1 87 ? 4.52 -15.055 -12.281 1 98.62 87 ASP A N 1
ATOM 687 C CA . ASP A 1 87 ? 3.871 -16.328 -11.977 1 98.62 87 ASP A CA 1
ATOM 688 C C . ASP A 1 87 ? 2.652 -16.125 -11.086 1 98.62 87 ASP A C 1
ATOM 690 O O . ASP A 1 87 ? 1.571 -16.641 -11.367 1 98.62 87 ASP A O 1
ATOM 694 N N . ILE A 1 88 ? 2.84 -15.391 -10.016 1 98.5 88 ILE A N 1
ATOM 695 C CA . ILE A 1 88 ? 1.741 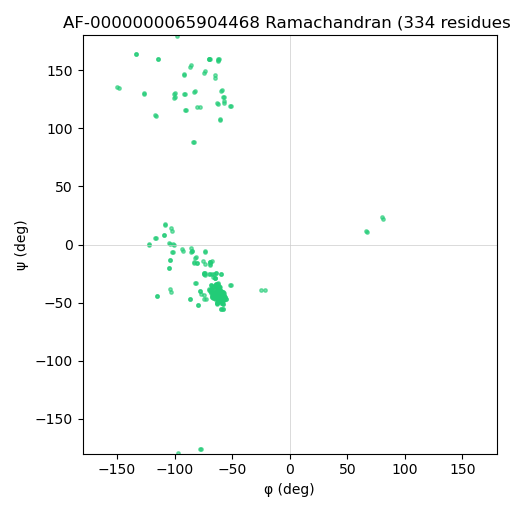-15.195 -9.078 1 98.5 88 ILE A CA 1
ATOM 696 C C . ILE A 1 88 ? 0.6 -14.445 -9.766 1 98.5 88 ILE A C 1
ATOM 698 O O . ILE A 1 88 ? -0.57 -14.797 -9.594 1 98.5 88 ILE A O 1
ATOM 702 N N . THR A 1 89 ? 0.946 -13.414 -10.531 1 97.88 89 THR A N 1
ATOM 703 C CA . THR A 1 89 ? -0.055 -12.68 -11.297 1 97.88 89 THR A CA 1
ATOM 704 C C . THR A 1 89 ? -0.813 -13.609 -12.234 1 97.88 89 THR A C 1
ATOM 706 O O . THR A 1 89 ? -2.039 -13.531 -12.344 1 97.88 89 THR A O 1
ATOM 709 N N . HIS A 1 90 ? -0.057 -14.453 -12.867 1 98.19 90 HIS A N 1
ATOM 710 C CA . HIS A 1 90 ? -0.664 -15.414 -13.789 1 98.19 90 HIS A CA 1
ATOM 711 C C . HIS A 1 90 ? -1.626 -16.344 -13.062 1 98.19 90 HIS A C 1
ATOM 713 O O . HIS A 1 90 ? -2.73 -16.609 -13.547 1 98.19 90 HIS A O 1
ATOM 719 N N . PHE A 1 91 ? -1.255 -16.859 -11.906 1 98.5 91 PHE A N 1
ATOM 720 C CA . PHE A 1 91 ? -2.125 -17.688 -11.086 1 98.5 91 PHE A CA 1
ATOM 721 C C . PHE A 1 91 ? -3.396 -16.938 -10.711 1 98.5 91 PHE A C 1
ATOM 723 O O . PHE A 1 91 ? -4.5 -17.484 -10.82 1 98.5 91 PHE A O 1
ATOM 730 N N . SER A 1 92 ? -3.234 -15.719 -10.289 1 97.25 92 SER A N 1
ATOM 731 C CA . SER A 1 92 ? -4.379 -14.906 -9.883 1 97.25 92 SER A CA 1
ATOM 732 C C . SER A 1 92 ? -5.332 -14.688 -11.055 1 97.25 92 SER A C 1
ATOM 734 O O . SER A 1 92 ? -6.547 -14.844 -10.906 1 97.25 92 SER A O 1
ATOM 736 N N . GLN A 1 93 ? -4.832 -14.312 -12.18 1 96.56 93 GLN A N 1
ATOM 737 C CA . GLN A 1 93 ? -5.641 -14.055 -13.367 1 96.56 93 GLN A CA 1
ATOM 738 C C . GLN A 1 93 ? -6.402 -15.297 -13.797 1 96.56 93 GLN A C 1
ATOM 740 O O . GLN A 1 93 ? -7.578 -15.219 -14.172 1 96.56 93 GLN A O 1
ATOM 745 N N . TYR A 1 94 ? -5.758 -16.438 -13.781 1 97.5 94 TYR A N 1
ATOM 746 C CA . TYR A 1 94 ? -6.41 -17.672 -14.172 1 97.5 94 TYR A CA 1
ATOM 747 C C . TYR A 1 94 ? -7.535 -18.031 -13.211 1 97.5 94 TYR A C 1
ATOM 749 O O . TYR A 1 94 ? -8.602 -18.469 -13.625 1 97.5 94 TYR A O 1
ATOM 757 N N . TRP A 1 95 ? -7.289 -17.844 -11.945 1 96.31 95 TRP A N 1
ATOM 758 C CA . TRP A 1 95 ? -8.336 -18.094 -10.961 1 96.31 95 TRP A CA 1
ATOM 759 C C . TRP A 1 95 ? -9.539 -17.188 -11.211 1 96.31 95 TRP A C 1
ATOM 761 O O . TRP A 1 95 ? -10.688 -17.641 -11.172 1 96.31 95 TRP A O 1
ATOM 771 N N . HIS A 1 96 ? -9.258 -15.906 -11.438 1 94.56 96 HIS A N 1
ATOM 772 C CA . HIS A 1 96 ? -10.344 -14.984 -11.742 1 94.56 96 HIS A CA 1
ATOM 773 C C . HIS A 1 96 ? -11.125 -15.438 -12.969 1 94.56 96 HIS A C 1
ATOM 775 O O . HIS A 1 96 ? -12.359 -15.398 -12.977 1 94.56 96 HIS A O 1
ATOM 781 N N . TYR A 1 97 ? -10.406 -15.828 -13.914 1 95.06 97 TYR A N 1
ATOM 782 C CA . TYR A 1 97 ? -11.039 -16.344 -15.125 1 95.06 97 TYR A CA 1
ATOM 783 C C . TYR A 1 97 ? -11.938 -17.531 -14.812 1 95.06 97 TYR A C 1
ATOM 785 O O . TYR A 1 97 ? -13.109 -17.547 -15.211 1 95.06 97 TYR A O 1
ATOM 793 N N . LEU A 1 98 ? -11.461 -18.531 -14.102 1 95.94 98 LEU A N 1
ATOM 794 C CA . LEU A 1 98 ? -12.211 -19.734 -13.766 1 95.94 98 LEU A CA 1
ATOM 795 C C . LEU A 1 98 ? -13.438 -19.391 -12.93 1 95.94 98 LEU A C 1
ATOM 797 O O . LEU A 1 98 ? -14.5 -20 -13.102 1 95.94 98 LEU A O 1
ATOM 801 N N . ASN A 1 99 ? -13.234 -18.453 -12.086 1 93.88 99 ASN A N 1
ATOM 802 C CA . ASN A 1 99 ? -14.289 -18.062 -11.148 1 93.88 99 ASN A CA 1
ATOM 803 C C . ASN A 1 99 ? -15.445 -17.375 -11.867 1 93.88 99 ASN A C 1
ATOM 805 O O . ASN A 1 99 ? -16.562 -17.328 -11.352 1 93.88 99 ASN A O 1
ATOM 809 N N . GLU A 1 100 ? -15.258 -16.922 -13.023 1 93.44 100 GLU A N 1
ATOM 810 C CA . GLU A 1 100 ? -16.281 -16.203 -13.766 1 93.44 100 GLU A CA 1
ATOM 811 C C . GLU A 1 100 ? -16.953 -17.094 -14.805 1 93.44 100 GLU A C 1
ATOM 813 O O . GLU A 1 100 ? -17.938 -16.688 -15.438 1 93.44 100 GLU A O 1
ATOM 818 N N . GLN A 1 101 ? -16.453 -18.234 -14.953 1 89.25 101 GLN A N 1
ATOM 819 C CA . GLN A 1 101 ? -16.969 -19.109 -16 1 89.25 101 GLN A CA 1
ATOM 820 C C . GLN A 1 101 ? -18.078 -20.016 -15.477 1 89.25 101 GLN A C 1
ATOM 822 O O . GLN A 1 101 ? -18.078 -20.391 -14.297 1 89.25 101 GLN A O 1
ATOM 827 N N . ASP A 1 102 ? -19.016 -20.312 -16.344 1 87.38 102 ASP A N 1
ATOM 828 C CA . ASP A 1 102 ? -20.062 -21.266 -16.016 1 87.38 102 ASP A CA 1
ATOM 829 C C . ASP A 1 102 ? -19.516 -22.703 -16.047 1 87.38 102 ASP A C 1
ATOM 831 O O . ASP A 1 102 ? -19.781 -23.484 -15.133 1 87.38 102 ASP A O 1
ATOM 835 N N . GLU A 1 103 ? -18.797 -23.016 -17.094 1 88.88 103 GLU A N 1
ATOM 836 C CA . GLU A 1 103 ? -18.141 -24.312 -17.203 1 88.88 103 GLU A CA 1
ATOM 837 C C . GLU A 1 103 ? -16.656 -24.203 -16.844 1 88.88 103 GLU A C 1
ATOM 839 O O . GLU A 1 103 ? -15.953 -23.328 -17.344 1 88.88 103 GLU A O 1
ATOM 844 N N . THR A 1 104 ? -16.203 -25.125 -15.922 1 88 104 THR A N 1
ATOM 845 C CA . THR A 1 104 ? -14.805 -25.078 -15.5 1 88 104 THR A CA 1
ATOM 846 C C . THR A 1 104 ? -13.977 -26.125 -16.234 1 88 104 THR A C 1
ATOM 848 O O . THR A 1 104 ? -14.352 -27.297 -16.297 1 88 104 THR A O 1
ATOM 851 N N . PRO A 1 105 ? -12.93 -25.578 -16.797 1 95.06 105 PRO A N 1
ATOM 852 C CA . PRO A 1 105 ? -12.008 -26.531 -17.438 1 95.06 105 PRO A CA 1
ATOM 853 C C . PRO A 1 105 ? -11.406 -27.516 -16.453 1 95.06 105 PRO A C 1
ATOM 855 O O . PRO A 1 105 ? -11.469 -27.312 -15.234 1 95.06 105 PRO A O 1
ATOM 858 N N . GLY A 1 106 ? -10.914 -28.688 -17.078 1 96.19 106 GLY A N 1
ATOM 859 C CA . GLY A 1 106 ? -10.164 -29.656 -16.297 1 96.19 106 GLY A CA 1
ATOM 860 C C . GLY A 1 106 ? -8.664 -29.484 -16.422 1 96.19 106 GLY A C 1
ATOM 861 O O . GLY A 1 106 ? -8.188 -28.625 -17.141 1 96.19 106 GLY A O 1
ATOM 862 N N . PHE A 1 107 ? -7.922 -30.328 -15.758 1 97.25 107 PHE A N 1
ATOM 863 C CA . PHE A 1 107 ? -6.465 -30.312 -15.742 1 97.25 107 PHE A CA 1
ATOM 864 C C . PHE A 1 107 ? -5.902 -30.562 -17.141 1 97.25 107 PHE A C 1
ATOM 866 O O . PHE A 1 107 ? -4.863 -30.016 -17.5 1 97.25 107 PHE A O 1
ATOM 873 N N . ALA A 1 108 ? -6.602 -31.359 -17.859 1 95 108 ALA A N 1
ATOM 874 C CA . ALA A 1 108 ? -6.051 -31.828 -19.125 1 95 108 ALA A CA 1
ATOM 875 C C . ALA A 1 108 ? -6.477 -30.922 -20.281 1 95 108 ALA A C 1
ATOM 877 O O . ALA A 1 108 ? -6.02 -31.094 -21.422 1 95 108 ALA A O 1
ATOM 878 N N . ASP A 1 109 ? -7.32 -29.969 -20.031 1 95.5 109 ASP A N 1
ATOM 879 C CA . ASP A 1 109 ? -7.867 -29.141 -21.094 1 95.5 109 ASP A CA 1
ATOM 880 C C . ASP A 1 109 ? -6.793 -28.219 -21.672 1 95.5 109 ASP A C 1
ATOM 882 O O . ASP A 1 109 ? -5.836 -27.859 -20.984 1 95.5 109 ASP A O 1
ATOM 886 N N . ASP A 1 110 ? -7.031 -27.719 -22.906 1 96.12 110 ASP A N 1
ATOM 887 C CA . ASP A 1 110 ? -6.086 -26.891 -23.656 1 96.12 110 ASP A CA 1
ATOM 888 C C . ASP A 1 110 ? -5.824 -25.562 -22.922 1 96.12 110 ASP A C 1
ATOM 890 O O . ASP A 1 110 ? -4.691 -25.078 -22.906 1 96.12 110 ASP A O 1
ATOM 894 N N . ILE A 1 111 ? -6.871 -25.078 -22.328 1 96.81 111 ILE A N 1
ATOM 895 C CA . ILE A 1 111 ? -6.719 -23.781 -21.672 1 96.81 111 ILE A CA 1
ATOM 896 C C . ILE A 1 111 ? -5.781 -23.922 -20.469 1 96.81 111 ILE A C 1
ATOM 898 O O . ILE A 1 111 ? -5.016 -23.016 -20.156 1 96.81 111 ILE A O 1
ATOM 902 N N . THR A 1 112 ? -5.867 -25.047 -19.812 1 97.88 112 THR A N 1
ATOM 903 C CA . THR A 1 112 ? -4.969 -25.312 -18.688 1 97.88 112 THR A CA 1
ATOM 904 C C . THR A 1 112 ? -3.539 -25.5 -19.188 1 97.88 112 THR A C 1
ATOM 906 O O . THR A 1 112 ? -2.592 -25.016 -18.562 1 97.88 112 THR A O 1
ATOM 909 N N . TRP A 1 113 ? -3.381 -26.188 -20.297 1 97.62 113 TRP A N 1
ATOM 910 C CA . TRP A 1 113 ? -2.066 -26.328 -20.906 1 97.62 113 TRP A CA 1
ATOM 911 C C . TRP A 1 113 ? -1.454 -24.969 -21.219 1 97.62 113 TRP A C 1
ATOM 913 O O . TRP A 1 113 ? -0.283 -24.719 -20.922 1 97.62 113 TRP A O 1
ATOM 923 N N . ASP A 1 114 ? -2.24 -24.078 -21.797 1 98 114 ASP A N 1
ATOM 924 C CA . ASP A 1 114 ? -1.776 -22.719 -22.094 1 98 114 ASP A CA 1
ATOM 925 C C . ASP A 1 114 ? -1.316 -22.016 -20.828 1 98 114 ASP A C 1
ATOM 927 O O . ASP A 1 114 ? -0.306 -21.312 -20.828 1 98 114 ASP A O 1
ATOM 931 N N . PHE A 1 115 ? -2.096 -22.188 -19.812 1 98.44 115 PHE A N 1
ATOM 932 C CA . PHE A 1 115 ? -1.759 -21.578 -18.531 1 98.44 115 PHE A CA 1
ATOM 933 C C . PHE A 1 115 ? -0.411 -22.078 -18.031 1 98.44 115 PHE A C 1
ATOM 935 O O . PHE A 1 115 ? 0.506 -21.297 -17.797 1 98.44 115 PHE A O 1
ATOM 942 N N . ILE A 1 116 ? -0.192 -23.422 -17.891 1 98.44 116 ILE A N 1
ATOM 943 C CA . ILE A 1 116 ? 0.997 -23.969 -17.25 1 98.44 116 ILE A CA 1
ATOM 944 C C . ILE A 1 116 ? 2.221 -23.719 -18.125 1 98.44 116 ILE A C 1
ATOM 946 O O . ILE A 1 116 ? 3.338 -23.594 -17.625 1 98.44 116 ILE A O 1
ATOM 950 N N . SER A 1 117 ? 1.995 -23.578 -19.469 1 98.19 117 SER A N 1
ATOM 951 C CA . SER A 1 117 ? 3.084 -23.328 -20.391 1 98.19 117 SER A CA 1
ATOM 952 C C . SER A 1 117 ? 3.594 -21.891 -20.266 1 98.19 117 SER A C 1
ATOM 954 O O . SER A 1 117 ? 4.609 -21.531 -20.859 1 98.19 117 SER A O 1
ATOM 956 N N . ASN A 1 118 ? 2.895 -21.078 -19.438 1 97.88 118 ASN A N 1
ATOM 957 C CA . ASN A 1 118 ? 3.293 -19.688 -19.234 1 97.88 118 ASN A CA 1
ATOM 958 C C . ASN A 1 118 ? 3.701 -19.422 -17.797 1 97.88 118 ASN A C 1
ATOM 960 O O . ASN A 1 118 ? 3.848 -18.281 -17.391 1 97.88 118 ASN A O 1
ATOM 964 N N . VAL A 1 119 ? 3.752 -20.453 -17.016 1 98.56 119 VAL A N 1
ATOM 965 C CA . VAL A 1 119 ? 4.223 -20.344 -15.641 1 98.56 119 VAL A CA 1
ATOM 966 C C . VAL A 1 119 ? 5.73 -20.594 -15.594 1 98.56 119 VAL A C 1
ATOM 968 O O . VAL A 1 119 ? 6.188 -21.703 -15.852 1 98.56 119 VAL A O 1
ATOM 971 N N . ASN A 1 120 ? 6.504 -19.609 -15.219 1 98.19 120 ASN A N 1
ATOM 972 C CA . ASN A 1 120 ? 7.961 -19.672 -15.258 1 98.19 120 ASN A CA 1
ATOM 973 C C . ASN A 1 120 ? 8.492 -20.812 -14.398 1 98.19 120 ASN A C 1
ATOM 975 O O . ASN A 1 120 ? 9.391 -21.547 -14.812 1 98.19 120 ASN A O 1
ATOM 979 N N . SER A 1 121 ? 7.961 -21.016 -13.211 1 97.69 121 SER A N 1
ATOM 980 C CA . SER A 1 121 ? 8.461 -22.047 -12.305 1 97.69 121 SER A CA 1
ATOM 981 C C . SER A 1 121 ? 8.266 -23.438 -12.891 1 97.69 121 SER A C 1
ATOM 983 O O . SER A 1 121 ? 8.961 -24.391 -12.508 1 97.69 121 SER A O 1
ATOM 985 N N . ILE A 1 122 ? 7.309 -23.609 -13.789 1 98.38 122 ILE A N 1
ATOM 986 C CA . ILE A 1 122 ? 7.078 -24.891 -14.453 1 98.38 122 ILE A CA 1
ATOM 987 C C . ILE A 1 122 ? 7.977 -25 -15.68 1 98.38 122 ILE A C 1
ATOM 989 O O . ILE A 1 122 ? 8.68 -26 -15.844 1 98.38 122 ILE A O 1
ATOM 993 N N . THR A 1 123 ? 8.047 -23.969 -16.5 1 98.31 123 THR A N 1
ATOM 994 C CA . THR A 1 123 ? 8.742 -24.047 -17.781 1 98.31 123 THR A CA 1
ATOM 995 C C . THR A 1 123 ? 10.25 -24.031 -17.578 1 98.31 123 THR A C 1
ATOM 997 O O . THR A 1 123 ? 11 -24.562 -18.406 1 98.31 123 THR A O 1
ATOM 1000 N N . ARG A 1 124 ? 10.695 -23.469 -16.5 1 97.19 124 ARG A N 1
ATOM 1001 C CA . ARG A 1 124 ? 12.133 -23.422 -16.219 1 97.19 124 ARG A CA 1
ATOM 1002 C C . ARG A 1 124 ? 12.625 -24.734 -15.633 1 97.19 124 ARG A C 1
ATOM 1004 O O . ARG A 1 124 ? 13.836 -24.984 -15.562 1 97.19 124 ARG A O 1
ATOM 1011 N N . ASN A 1 125 ? 11.719 -25.578 -15.156 1 97.25 125 ASN A N 1
ATOM 1012 C CA . ASN A 1 125 ? 12.039 -26.953 -14.789 1 97.25 125 ASN A CA 1
ATOM 1013 C C . ASN A 1 125 ? 12.016 -27.875 -16 1 97.25 125 ASN A C 1
ATOM 1015 O O . ASN A 1 125 ? 10.992 -28.5 -16.297 1 97.25 125 ASN A O 1
ATOM 1019 N N . ALA A 1 126 ? 13.133 -27.938 -16.609 1 97.12 126 ALA A N 1
ATOM 1020 C CA . ALA A 1 126 ? 13.219 -28.594 -17.922 1 97.12 126 ALA A CA 1
ATOM 1021 C C . ALA A 1 126 ? 12.75 -30.047 -17.828 1 97.12 126 ALA A C 1
ATOM 1023 O O . ALA A 1 126 ? 12.023 -30.531 -18.703 1 97.12 126 ALA A O 1
ATOM 1024 N N . THR A 1 127 ? 13.18 -30.734 -16.812 1 97.56 127 THR A N 1
ATOM 1025 C CA . THR A 1 127 ? 12.805 -32.125 -16.641 1 97.56 127 THR A CA 1
ATOM 1026 C C . THR A 1 127 ? 11.289 -32.281 -16.547 1 97.56 127 THR A C 1
ATOM 1028 O O . THR A 1 127 ? 10.688 -33.094 -17.266 1 97.56 127 THR A O 1
ATOM 1031 N N . LEU A 1 128 ? 10.68 -31.516 -15.734 1 97.12 128 LEU A N 1
ATOM 1032 C CA . LEU A 1 128 ? 9.242 -31.562 -15.531 1 97.12 128 LEU A CA 1
ATOM 1033 C C . LEU A 1 128 ? 8.5 -31.141 -16.797 1 97.12 128 LEU A C 1
ATOM 1035 O O . LEU A 1 128 ? 7.566 -31.828 -17.234 1 97.12 128 LEU A O 1
ATOM 1039 N N . TYR A 1 129 ? 8.898 -30.078 -17.422 1 97.94 129 TYR A N 1
ATOM 1040 C CA . TYR A 1 129 ? 8.195 -29.516 -18.578 1 97.94 129 TYR A CA 1
ATOM 1041 C C . TYR A 1 129 ? 8.297 -30.453 -19.781 1 97.94 129 TYR A C 1
ATOM 1043 O O . TYR A 1 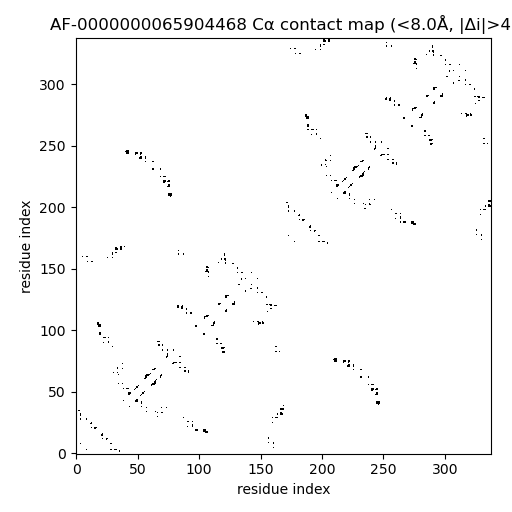129 ? 7.324 -30.625 -20.516 1 97.94 129 TYR A O 1
ATOM 1051 N N . ASP A 1 130 ? 9.469 -31.078 -19.938 1 96.56 130 ASP A N 1
ATOM 1052 C CA . ASP A 1 130 ? 9.641 -32.031 -21.031 1 96.56 130 ASP A CA 1
ATOM 1053 C C . ASP A 1 130 ? 8.727 -33.25 -20.844 1 96.56 130 ASP A C 1
ATOM 1055 O O . ASP A 1 130 ? 8.164 -33.75 -21.812 1 96.56 130 ASP A O 1
ATOM 1059 N N . ALA A 1 131 ? 8.609 -33.719 -19.641 1 94 131 ALA A N 1
ATOM 1060 C CA . ALA A 1 131 ? 7.703 -34.844 -19.344 1 94 131 ALA A CA 1
ATOM 1061 C C . ALA A 1 131 ? 6.258 -34.469 -19.656 1 94 131 ALA A C 1
ATOM 1063 O O . ALA A 1 131 ? 5.52 -35.25 -20.234 1 94 131 ALA A O 1
ATOM 1064 N N . LEU A 1 132 ? 5.887 -33.281 -19.297 1 96.12 132 LEU A N 1
ATOM 1065 C CA . LEU A 1 132 ? 4.543 -32.781 -19.578 1 96.12 132 LEU A CA 1
ATOM 1066 C C . LEU A 1 132 ? 4.293 -32.719 -21.078 1 96.12 132 LEU A C 1
ATOM 1068 O O . LEU A 1 132 ? 3.254 -33.188 -21.562 1 96.12 132 LEU A O 1
ATOM 1072 N N . LYS A 1 133 ? 5.246 -32.188 -21.828 1 95.38 133 LYS A N 1
ATOM 1073 C CA . LYS A 1 133 ? 5.125 -32.094 -23.281 1 95.38 133 LYS A CA 1
ATOM 1074 C C . LYS A 1 133 ? 4.992 -33.469 -23.906 1 95.38 133 LYS A C 1
ATOM 1076 O O . LYS A 1 133 ? 4.148 -33.688 -24.781 1 95.38 133 LYS A O 1
ATOM 1081 N N . ALA A 1 134 ? 5.793 -34.375 -23.422 1 92.44 134 ALA A N 1
ATOM 1082 C CA . ALA A 1 134 ? 5.762 -35.719 -23.969 1 92.44 134 ALA A CA 1
ATOM 1083 C C . ALA A 1 134 ? 4.391 -36.375 -23.766 1 92.44 134 ALA A C 1
ATOM 1085 O O . ALA A 1 134 ? 3.875 -37.031 -24.672 1 92.44 134 ALA A O 1
ATOM 1086 N N . MET A 1 135 ? 3.777 -36.094 -22.641 1 92 135 MET A N 1
ATOM 1087 C CA . MET A 1 135 ? 2.473 -36.688 -22.344 1 92 135 MET A CA 1
ATOM 1088 C C . MET A 1 135 ? 1.368 -36 -23.125 1 92 135 MET A C 1
ATOM 1090 O O . MET A 1 135 ? 0.465 -36.625 -23.656 1 92 135 MET A O 1
ATOM 1094 N N . LYS A 1 136 ? 1.479 -34.719 -23.156 1 91.69 136 LYS A N 1
ATOM 1095 C CA . LYS A 1 136 ? 0.464 -33.906 -23.812 1 91.69 136 LYS A CA 1
ATOM 1096 C C . LYS A 1 136 ? 0.369 -34.219 -25.297 1 91.69 136 LYS A C 1
ATOM 1098 O O . LYS A 1 136 ? -0.727 -34.281 -25.859 1 91.69 136 LYS A O 1
ATOM 1103 N N . PHE A 1 137 ? 1.475 -34.406 -25.969 1 89.06 137 PHE A N 1
ATOM 1104 C CA . PHE A 1 137 ? 1.487 -34.531 -27.422 1 89.06 137 PHE A CA 1
ATOM 1105 C C . PHE A 1 137 ? 1.794 -35.938 -27.859 1 89.06 137 PHE A C 1
ATOM 1107 O O . PHE A 1 137 ? 2.117 -36.188 -29.016 1 89.06 137 PHE A O 1
ATOM 1114 N N . ALA A 1 138 ? 1.806 -36.812 -26.797 1 79.75 138 ALA A N 1
ATOM 1115 C CA . ALA A 1 138 ? 1.979 -38.219 -27.094 1 79.75 138 ALA A CA 1
ATOM 1116 C C . ALA A 1 138 ? 0.788 -38.781 -27.891 1 79.75 138 ALA A C 1
ATOM 1118 O O . ALA A 1 138 ? -0.306 -38.188 -27.844 1 79.75 138 ALA A O 1
ATOM 1119 N N . ASP A 1 139 ? 1.017 -39.688 -28.75 1 70.38 139 ASP A N 1
ATOM 1120 C CA . ASP A 1 139 ? -0.04 -40.438 -29.438 1 70.38 139 ASP A CA 1
ATOM 1121 C C . ASP A 1 139 ? -0.938 -41.125 -28.422 1 70.38 139 ASP A C 1
ATOM 1123 O O . ASP A 1 139 ? -0.487 -41.5 -27.344 1 70.38 139 ASP A O 1
ATOM 1127 N N . PHE A 1 140 ? -2.35 -40.844 -28.453 1 60.06 140 PHE A N 1
ATOM 1128 C CA . PHE A 1 140 ? -3.424 -41.312 -27.578 1 60.06 140 PHE A CA 1
ATOM 1129 C C . PHE A 1 140 ? -3.057 -42.625 -26.922 1 60.06 140 PHE A C 1
ATOM 1131 O O . PHE A 1 140 ? -3.41 -42.875 -25.766 1 60.06 140 PHE A O 1
ATOM 1138 N N . ALA A 1 141 ? -2.426 -43.469 -27.641 1 60.56 141 ALA A N 1
ATOM 1139 C CA . ALA A 1 141 ? -2.271 -44.844 -27.172 1 60.56 141 ALA A CA 1
ATOM 1140 C C . ALA A 1 141 ? -1.359 -44.906 -25.938 1 60.56 141 ALA A C 1
ATOM 1142 O O . ALA A 1 141 ? -1.454 -45.812 -25.141 1 60.56 141 ALA A O 1
ATOM 1143 N N . VAL A 1 142 ? -0.596 -43.812 -25.609 1 61.38 142 VAL A N 1
ATOM 1144 C CA . VAL A 1 142 ? 0.486 -43.969 -24.641 1 61.38 142 VAL A CA 1
ATOM 1145 C C . VAL A 1 142 ? 0.072 -43.406 -23.297 1 61.38 142 VAL A C 1
ATOM 1147 O O . VAL A 1 142 ? 0.302 -44.031 -22.25 1 61.38 142 VAL A O 1
ATOM 1150 N N . TRP A 1 143 ? -0.618 -42.25 -23.297 1 70.25 143 TRP A N 1
ATOM 1151 C CA . TRP A 1 143 ? -0.927 -41.688 -22 1 70.25 143 TRP A CA 1
ATOM 1152 C C . TRP A 1 143 ? -2.42 -41.406 -21.859 1 70.25 143 TRP A C 1
ATOM 1154 O O . TRP A 1 143 ? -3.057 -40.938 -22.797 1 70.25 143 TRP A O 1
ATOM 1164 N N . SER A 1 144 ? -2.914 -41.938 -20.703 1 83.38 144 SER A N 1
ATOM 1165 C CA . SER A 1 144 ? -4.312 -41.656 -20.406 1 83.38 144 SER A CA 1
ATOM 1166 C C . SER A 1 144 ? -4.504 -40.219 -19.938 1 83.38 144 SER A C 1
ATOM 1168 O O . SER A 1 144 ? -3.562 -39.594 -19.469 1 83.38 144 SER A O 1
ATOM 1170 N N . GLU A 1 145 ? -5.57 -39.688 -20.234 1 88.12 145 GLU A N 1
ATOM 1171 C CA . GLU A 1 145 ? -5.945 -38.375 -19.766 1 88.12 145 GLU A CA 1
ATOM 1172 C C . GLU A 1 145 ? -5.793 -38.25 -18.25 1 88.12 145 GLU A C 1
ATOM 1174 O O . GLU A 1 145 ? -5.414 -37.219 -17.734 1 88.12 145 GLU A O 1
ATOM 1179 N N . ALA A 1 146 ? -6.062 -39.344 -17.594 1 89.88 146 ALA A N 1
ATOM 1180 C CA . ALA A 1 146 ? -5.953 -39.375 -16.141 1 89.88 146 ALA A CA 1
ATOM 1181 C C . ALA A 1 146 ? -4.508 -39.188 -15.695 1 89.88 146 ALA A C 1
ATOM 1183 O O . ALA A 1 146 ? -4.242 -38.438 -14.742 1 89.88 146 ALA A O 1
ATOM 1184 N N . ARG A 1 147 ? -3.639 -39.844 -16.391 1 91.56 147 ARG A N 1
ATOM 1185 C CA . ARG A 1 147 ? -2.223 -39.719 -16.047 1 91.56 147 ARG A CA 1
ATOM 1186 C C . ARG A 1 147 ? -1.712 -38.312 -16.328 1 91.56 147 ARG A C 1
ATOM 1188 O O . ARG A 1 147 ? -0.965 -37.75 -15.531 1 91.56 147 ARG A O 1
ATOM 1195 N N . PHE A 1 148 ? -2.123 -37.812 -17.5 1 94.5 148 PHE A N 1
ATOM 1196 C CA . PHE A 1 148 ? -1.715 -36.438 -17.844 1 94.5 148 PHE A CA 1
ATOM 1197 C C . PHE A 1 148 ? -2.25 -35.438 -16.812 1 94.5 148 PHE A C 1
ATOM 1199 O O . PHE A 1 148 ? -1.512 -34.562 -16.344 1 94.5 148 PHE A O 1
ATOM 1206 N N . SER A 1 149 ? -3.498 -35.625 -16.438 1 95.25 149 SER A N 1
ATOM 1207 C CA . SER A 1 149 ? -4.105 -34.781 -15.43 1 95.25 149 SER A CA 1
ATOM 1208 C C . SER A 1 149 ? -3.332 -34.844 -14.117 1 95.25 149 SER A C 1
ATOM 1210 O O . SER A 1 149 ? -3.123 -33.812 -13.469 1 95.25 149 SER A O 1
ATOM 1212 N N . GLY A 1 150 ? -2.934 -36 -13.766 1 95.19 150 GLY A N 1
ATOM 1213 C CA . GLY A 1 150 ? -2.141 -36.188 -12.555 1 95.19 150 GLY A CA 1
ATOM 1214 C C . GLY A 1 150 ? -0.82 -35.438 -12.609 1 95.19 150 GLY A C 1
ATOM 1215 O O . GLY A 1 150 ? -0.404 -34.844 -11.609 1 95.19 150 GLY A O 1
ATOM 1216 N N . MET A 1 151 ? -0.17 -35.5 -13.781 1 95.5 151 MET A N 1
ATOM 1217 C CA . MET A 1 151 ? 1.113 -34.812 -13.938 1 95.5 151 MET A CA 1
ATOM 1218 C C . MET A 1 151 ? 0.934 -33.281 -13.906 1 95.5 151 MET A C 1
ATOM 1220 O O . MET A 1 151 ? 1.773 -32.562 -13.359 1 95.5 151 MET A O 1
ATOM 1224 N N . VAL A 1 152 ? -0.133 -32.781 -14.508 1 97.88 152 VAL A N 1
ATOM 1225 C CA . VAL A 1 152 ? -0.429 -31.359 -14.484 1 97.88 152 VAL A CA 1
ATOM 1226 C C . VAL A 1 152 ? -0.626 -30.891 -13.047 1 97.88 152 VAL A C 1
ATOM 1228 O O . VAL A 1 152 ? -0.079 -29.859 -12.641 1 97.88 152 VAL A O 1
ATOM 1231 N N . LYS A 1 153 ? -1.394 -31.656 -12.305 1 97.94 153 LYS A N 1
ATOM 1232 C CA . LYS A 1 153 ? -1.62 -31.328 -10.898 1 97.94 153 LYS A CA 1
ATOM 1233 C C . LYS A 1 153 ? -0.305 -31.281 -10.133 1 97.94 153 LYS A C 1
ATOM 1235 O O . LYS A 1 153 ? -0.09 -30.375 -9.32 1 97.94 153 LYS A O 1
ATOM 1240 N N . THR A 1 154 ? 0.543 -32.188 -10.375 1 96.75 154 THR A N 1
ATOM 1241 C CA . THR A 1 154 ? 1.86 -32.25 -9.75 1 96.75 154 THR A CA 1
ATOM 1242 C C . THR A 1 154 ? 2.654 -30.984 -10.094 1 96.75 154 THR A C 1
ATOM 1244 O O . THR A 1 154 ? 3.262 -30.359 -9.211 1 96.75 154 THR A O 1
ATOM 1247 N N . ALA A 1 155 ? 2.658 -30.609 -11.344 1 98.12 155 ALA A N 1
ATOM 1248 C CA . ALA A 1 155 ? 3.381 -29.422 -11.805 1 98.12 155 ALA A CA 1
ATOM 1249 C C . ALA A 1 155 ? 2.852 -28.172 -11.125 1 98.12 155 ALA A C 1
ATOM 1251 O O . ALA A 1 155 ? 3.631 -27.328 -10.664 1 98.12 155 ALA A O 1
ATOM 1252 N N . LEU A 1 156 ? 1.545 -28.078 -11.07 1 98.62 156 LEU A N 1
ATOM 1253 C CA . LEU A 1 156 ? 0.911 -26.938 -10.43 1 98.62 156 LEU A CA 1
ATOM 1254 C C . LEU A 1 156 ? 1.254 -26.875 -8.945 1 98.62 156 LEU A C 1
ATOM 1256 O O . LEU A 1 156 ? 1.543 -25.812 -8.406 1 98.62 156 LEU A O 1
ATOM 1260 N N . THR A 1 157 ? 1.23 -28 -8.305 1 98.25 157 THR A N 1
ATOM 1261 C CA . THR A 1 157 ? 1.583 -28.094 -6.895 1 98.25 157 THR A CA 1
ATOM 1262 C C . THR A 1 157 ? 3.027 -27.641 -6.668 1 98.25 157 THR A C 1
ATOM 1264 O O . THR A 1 157 ? 3.309 -26.875 -5.75 1 98.25 157 THR A O 1
ATOM 1267 N N . LEU A 1 158 ? 3.863 -28.109 -7.52 1 96.81 158 LEU A N 1
ATOM 1268 C CA . LEU A 1 158 ? 5.27 -27.734 -7.406 1 96.81 158 LEU A CA 1
ATOM 1269 C C . LEU A 1 158 ? 5.445 -26.234 -7.609 1 96.81 158 LEU A C 1
ATOM 1271 O O . LEU A 1 158 ? 6.238 -25.594 -6.91 1 96.81 158 LEU A O 1
ATOM 1275 N N . ALA A 1 159 ? 4.77 -25.688 -8.531 1 98.12 159 ALA A N 1
ATOM 1276 C CA . ALA A 1 159 ? 4.844 -24.25 -8.797 1 98.12 159 ALA A CA 1
ATOM 1277 C C . ALA A 1 159 ? 4.434 -23.453 -7.57 1 98.12 159 ALA A C 1
ATOM 1279 O O . ALA A 1 159 ? 5.121 -22.5 -7.184 1 98.12 159 ALA A O 1
ATOM 1280 N N . VAL A 1 160 ? 3.316 -23.797 -6.941 1 98.06 160 VAL A N 1
ATOM 1281 C CA . VAL A 1 160 ? 2.816 -23.109 -5.758 1 98.06 160 VAL A CA 1
ATOM 1282 C C . VAL A 1 160 ? 3.826 -23.234 -4.621 1 98.06 160 VAL A C 1
ATOM 1284 O O . VAL A 1 160 ? 4.141 -22.25 -3.949 1 98.06 160 VAL A O 1
ATOM 1287 N N . THR A 1 161 ? 4.355 -24.406 -4.438 1 96.25 161 THR A N 1
ATOM 1288 C CA . THR A 1 161 ? 5.301 -24.641 -3.35 1 96.25 161 THR A CA 1
ATOM 1289 C C . THR A 1 161 ? 6.598 -23.859 -3.588 1 96.25 161 THR A C 1
ATOM 1291 O O . THR A 1 161 ? 7.176 -23.312 -2.65 1 96.25 161 THR A O 1
ATOM 1294 N N . THR A 1 162 ? 7.086 -23.859 -4.824 1 95.25 162 THR A N 1
ATOM 1295 C CA . THR A 1 162 ? 8.266 -23.078 -5.176 1 95.25 162 THR A CA 1
ATOM 1296 C C . THR A 1 162 ? 8.031 -21.594 -4.887 1 95.25 162 THR A C 1
ATOM 1298 O O . THR A 1 162 ? 8.898 -20.922 -4.328 1 95.25 162 THR A O 1
ATOM 1301 N N . THR A 1 163 ? 6.891 -21.109 -5.316 1 96.44 163 THR A N 1
ATOM 1302 C CA . THR A 1 163 ? 6.523 -19.719 -5.082 1 96.44 163 THR A CA 1
ATOM 1303 C C . THR A 1 163 ? 6.566 -19.391 -3.592 1 96.44 163 THR A C 1
ATOM 1305 O O . THR A 1 163 ? 7.148 -18.391 -3.189 1 96.44 163 THR A O 1
ATOM 1308 N N . LEU A 1 164 ? 5.992 -20.234 -2.756 1 96.06 164 LEU A N 1
ATOM 1309 C CA . LEU A 1 164 ? 5.938 -20 -1.316 1 96.06 164 LEU A CA 1
ATOM 1310 C C . LEU A 1 164 ? 7.336 -19.984 -0.714 1 96.06 164 LEU A C 1
ATOM 1312 O O . LEU A 1 164 ? 7.605 -19.219 0.214 1 96.06 164 LEU A O 1
ATOM 1316 N N . LYS A 1 165 ? 8.195 -20.797 -1.256 1 94.38 165 LYS A N 1
ATOM 1317 C CA . LYS A 1 165 ? 9.578 -20.812 -0.774 1 94.38 165 LYS A CA 1
ATOM 1318 C C . LYS A 1 165 ? 10.273 -19.484 -1.026 1 94.38 165 LYS A C 1
ATOM 1320 O O . LYS A 1 165 ? 11.078 -19.031 -0.209 1 94.38 165 LYS A O 1
ATOM 1325 N N . GLU A 1 166 ? 9.961 -18.859 -2.156 1 94.44 166 GLU A N 1
ATOM 1326 C CA . GLU A 1 166 ? 10.578 -17.594 -2.52 1 94.44 166 GLU A CA 1
ATOM 1327 C C . GLU A 1 166 ? 10 -16.453 -1.687 1 94.44 166 GLU A C 1
ATOM 1329 O O . GLU A 1 166 ? 10.617 -15.383 -1.582 1 94.44 166 GLU A O 1
ATOM 1334 N N . LEU A 1 167 ? 8.773 -16.594 -1.157 1 93.06 167 LEU A N 1
ATOM 1335 C CA . LEU A 1 167 ? 8.117 -15.57 -0.346 1 93.06 167 LEU A CA 1
ATOM 1336 C C . LEU A 1 167 ? 8.523 -15.695 1.119 1 93.06 167 LEU A C 1
ATOM 1338 O O . LEU A 1 167 ? 8.055 -14.93 1.964 1 93.06 167 LEU A O 1
ATOM 1342 N N . THR A 1 168 ? 9.227 -16.688 1.462 1 84.88 168 THR A N 1
ATOM 1343 C CA . THR A 1 168 ? 9.703 -16.812 2.834 1 84.88 168 THR A CA 1
ATOM 1344 C C . THR A 1 168 ? 10.898 -15.898 3.086 1 84.88 168 THR A C 1
ATOM 1346 O O . THR A 1 168 ? 11.891 -15.953 2.359 1 84.88 168 THR A O 1
ATOM 1349 N N . PRO A 1 169 ? 10.641 -14.961 4.059 1 74.44 169 PRO A N 1
ATOM 1350 C CA . PRO A 1 169 ? 11.727 -14.008 4.336 1 74.44 169 PRO A CA 1
ATOM 1351 C C . PRO A 1 169 ? 13.023 -14.703 4.742 1 74.44 169 PRO A C 1
ATOM 1353 O O . PRO A 1 169 ? 13 -15.812 5.277 1 74.44 169 PRO A O 1
ATOM 1356 N N . MET B 1 1 ? 2.303 15.805 -12.594 1 47.41 1 MET B N 1
ATOM 1357 C CA . MET B 1 1 ? 1.604 16.844 -11.844 1 47.41 1 MET B CA 1
ATOM 1358 C C . MET B 1 1 ? 2.561 17.969 -11.453 1 47.41 1 MET B C 1
ATOM 1360 O O . MET B 1 1 ? 3.766 17.75 -11.32 1 47.41 1 MET B O 1
ATOM 1364 N N . ALA B 1 2 ? 2.111 19.141 -11.492 1 52.38 2 ALA B N 1
ATOM 1365 C CA . ALA B 1 2 ? 3.006 20.281 -11.281 1 52.38 2 ALA B CA 1
ATOM 1366 C C . ALA B 1 2 ? 3.59 20.25 -9.867 1 52.38 2 ALA B C 1
ATOM 1368 O O . ALA B 1 2 ? 2.883 19.953 -8.898 1 52.38 2 ALA B O 1
ATOM 1369 N N . THR B 1 3 ? 4.906 20.219 -9.695 1 74.06 3 THR B N 1
ATOM 1370 C CA . THR B 1 3 ? 5.617 20.25 -8.422 1 74.06 3 THR B CA 1
ATOM 1371 C C . THR B 1 3 ? 5.145 21.422 -7.57 1 74.06 3 THR B C 1
ATOM 1373 O O . THR B 1 3 ? 5.027 22.547 -8.062 1 74.06 3 THR B O 1
ATOM 1376 N N . LEU B 1 4 ? 4.613 21.031 -6.422 1 79.62 4 LEU B N 1
ATOM 1377 C CA . LEU B 1 4 ? 4.18 22.047 -5.473 1 79.62 4 LEU B CA 1
ATOM 1378 C C . LEU B 1 4 ? 5.355 22.922 -5.031 1 79.62 4 LEU B C 1
ATOM 1380 O O . LEU B 1 4 ? 6.348 22.406 -4.508 1 79.62 4 LEU B O 1
ATOM 1384 N N . THR B 1 5 ? 5.348 24.203 -5.547 1 85.12 5 THR B N 1
ATOM 1385 C CA . THR B 1 5 ? 6.367 25.109 -5.027 1 85.12 5 THR B CA 1
ATOM 1386 C C . THR B 1 5 ? 5.895 25.781 -3.74 1 85.12 5 THR B C 1
ATOM 1388 O O . THR B 1 5 ? 4.688 25.906 -3.506 1 85.12 5 THR B O 1
ATOM 1391 N N . GLU B 1 6 ? 6.863 26.156 -2.969 1 87.12 6 GLU B N 1
ATOM 1392 C CA . GLU B 1 6 ? 6.539 26.812 -1.71 1 87.12 6 GLU B CA 1
ATOM 1393 C C . GLU B 1 6 ? 5.703 28.078 -1.947 1 87.12 6 GLU B C 1
ATOM 1395 O O . GLU B 1 6 ? 4.742 28.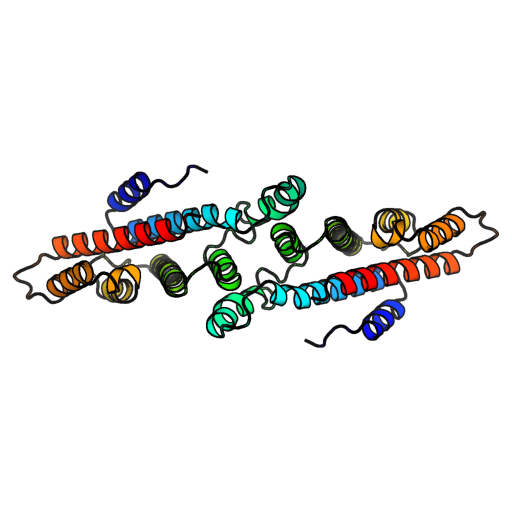328 -1.223 1 87.12 6 GLU B O 1
ATOM 1400 N N . ASP B 1 7 ? 6.051 28.766 -2.918 1 90.19 7 ASP B N 1
ATOM 1401 C CA . ASP B 1 7 ? 5.332 30 -3.213 1 90.19 7 ASP B CA 1
ATOM 1402 C C . ASP B 1 7 ? 3.887 29.719 -3.613 1 90.19 7 ASP B C 1
ATOM 1404 O O . ASP B 1 7 ? 2.975 30.438 -3.219 1 90.19 7 ASP B O 1
ATOM 1408 N N . ASP B 1 8 ? 3.703 28.781 -4.418 1 92.38 8 ASP B N 1
ATOM 1409 C CA . ASP B 1 8 ? 2.359 28.406 -4.832 1 92.38 8 ASP B CA 1
ATOM 1410 C C . ASP B 1 8 ? 1.509 27.984 -3.635 1 92.38 8 ASP B C 1
ATOM 1412 O O . ASP B 1 8 ? 0.337 28.359 -3.539 1 92.38 8 ASP B O 1
ATOM 1416 N N . VAL B 1 9 ? 2.086 27.266 -2.77 1 94.62 9 VAL B N 1
ATOM 1417 C CA . VAL B 1 9 ? 1.395 26.781 -1.584 1 94.62 9 VAL B CA 1
ATOM 1418 C C . VAL B 1 9 ? 0.965 27.953 -0.709 1 94.62 9 VAL B C 1
ATOM 1420 O O . VAL B 1 9 ? -0.192 28.031 -0.288 1 94.62 9 VAL B O 1
ATOM 1423 N N . LEU B 1 10 ? 1.887 28.922 -0.532 1 95.62 10 LEU B N 1
ATOM 1424 C CA . LEU B 1 10 ? 1.605 30.094 0.284 1 95.62 10 LEU B CA 1
ATOM 1425 C C . LEU B 1 10 ? 0.467 30.906 -0.315 1 95.62 10 LEU B C 1
ATOM 1427 O O . LEU B 1 10 ? -0.443 31.344 0.401 1 95.62 10 LEU B O 1
ATOM 1431 N N . GLU B 1 11 ? 0.534 31.016 -1.576 1 95.94 11 GLU B N 1
ATOM 1432 C CA . GLU B 1 11 ? -0.475 31.797 -2.277 1 95.94 11 GLU B CA 1
ATOM 1433 C C . GLU B 1 11 ? -1.852 31.156 -2.178 1 95.94 11 GLU B C 1
ATOM 1435 O O . GLU B 1 11 ? -2.848 31.828 -1.914 1 95.94 11 GLU B O 1
ATOM 1440 N N . GLN B 1 12 ? -1.934 29.891 -2.377 1 97.31 12 GLN B N 1
ATOM 1441 C CA . GLN B 1 12 ? -3.197 29.156 -2.328 1 97.31 12 GLN B CA 1
ATOM 1442 C C . GLN B 1 12 ? -3.809 29.219 -0.93 1 97.31 12 GLN B C 1
ATOM 1444 O O . GLN B 1 12 ? -5.012 29.438 -0.781 1 97.31 12 GLN B O 1
ATOM 1449 N N . LEU B 1 13 ? -2.963 29.031 0.056 1 97.94 13 LEU B N 1
ATOM 1450 C CA . LEU B 1 13 ? -3.455 29.047 1.429 1 97.94 13 LEU B CA 1
ATOM 1451 C C . LEU B 1 13 ? -3.865 30.453 1.845 1 97.94 13 LEU B C 1
ATOM 1453 O O . LEU B 1 13 ? -4.898 30.641 2.49 1 97.94 13 LEU B O 1
ATOM 1457 N N . ASP B 1 14 ? -3.086 31.438 1.416 1 96.25 14 ASP B N 1
ATOM 1458 C CA . ASP B 1 14 ? -3.35 32.844 1.77 1 96.25 14 ASP B CA 1
ATOM 1459 C C . ASP B 1 14 ? -4.664 33.312 1.159 1 96.25 14 ASP B C 1
ATOM 1461 O O . ASP B 1 14 ? -5.328 34.188 1.715 1 96.25 14 ASP B O 1
ATOM 1465 N N . ALA B 1 15 ? -5.059 32.781 0.089 1 96.94 15 ALA B N 1
ATOM 1466 C CA . ALA B 1 15 ? -6.246 33.188 -0.652 1 96.94 15 ALA B CA 1
ATOM 1467 C C . ALA B 1 15 ? -7.52 32.75 0.056 1 96.94 15 ALA B C 1
ATOM 1469 O O . ALA B 1 15 ? -8.617 33.219 -0.275 1 96.94 15 ALA B O 1
ATOM 1470 N N . GLN B 1 16 ? -7.402 31.812 1.005 1 97.44 16 GLN B N 1
ATOM 1471 C CA . GLN B 1 16 ? -8.586 31.297 1.676 1 97.44 16 GLN B CA 1
ATOM 1472 C C . GLN B 1 16 ? -9.023 32.219 2.814 1 97.44 16 GLN B C 1
ATOM 1474 O O . GLN B 1 16 ? -8.227 32.531 3.693 1 97.44 16 GLN B O 1
ATOM 1479 N N . ASP B 1 17 ? -10.305 32.562 2.883 1 94.44 17 ASP B N 1
ATOM 1480 C CA . ASP B 1 17 ? -10.758 33.625 3.791 1 94.44 17 ASP B CA 1
ATOM 1481 C C . ASP B 1 17 ? -11.438 33.031 5.02 1 94.44 17 ASP B C 1
ATOM 1483 O O . ASP B 1 17 ? -11.797 33.75 5.949 1 94.44 17 ASP B O 1
ATOM 1487 N N . ASN B 1 18 ? -11.727 31.766 4.906 1 96.56 18 ASN B N 1
ATOM 1488 C CA . ASN B 1 18 ? -12.305 31.109 6.07 1 96.56 18 ASN B CA 1
ATOM 1489 C C . ASN B 1 18 ? -11.625 29.766 6.348 1 96.56 18 ASN B C 1
ATOM 1491 O O . ASN B 1 18 ? -10.922 29.234 5.488 1 96.56 18 ASN B O 1
ATOM 1495 N N . LEU B 1 19 ? -11.852 29.266 7.551 1 97.94 19 LEU B N 1
ATOM 1496 C CA . LEU B 1 19 ? -11.141 28.078 8.016 1 97.94 19 LEU B CA 1
ATOM 1497 C C . LEU B 1 19 ? -11.477 26.875 7.145 1 97.94 19 LEU B C 1
ATOM 1499 O O . LEU B 1 19 ? -10.594 26.078 6.805 1 97.94 19 LEU B O 1
ATOM 1503 N N . PHE B 1 20 ? -12.719 26.734 6.816 1 97.62 20 PHE B N 1
ATOM 1504 C CA . PHE B 1 20 ? -13.164 25.594 6.043 1 97.62 20 PHE B CA 1
ATOM 1505 C C . PHE B 1 20 ? -12.43 25.516 4.711 1 97.62 20 PHE B C 1
ATOM 1507 O O . PHE B 1 20 ? -11.82 24.484 4.395 1 97.62 20 PHE B O 1
ATOM 1514 N N . SER B 1 21 ? -12.516 26.578 3.994 1 97.56 21 SER B N 1
ATOM 1515 C CA . SER B 1 21 ? -11.844 26.609 2.699 1 97.56 21 SER B CA 1
ATOM 1516 C C . SER B 1 21 ? -10.336 26.453 2.855 1 97.56 21 SER B C 1
ATOM 1518 O O . SER B 1 21 ? -9.68 25.828 2.02 1 97.56 21 SER B O 1
ATOM 1520 N N . PHE B 1 22 ? -9.789 27.016 3.914 1 98.44 22 PHE B N 1
ATOM 1521 C CA . PHE B 1 22 ? -8.367 26.859 4.195 1 98.44 22 PHE B CA 1
ATOM 1522 C C . PHE B 1 22 ? -8 25.406 4.406 1 98.44 22 PHE B C 1
ATOM 1524 O O . PHE B 1 22 ? -7.059 24.891 3.791 1 98.44 22 PHE B O 1
ATOM 1531 N N . MET B 1 23 ? -8.773 24.734 5.25 1 98.19 23 MET B N 1
ATOM 1532 C CA . MET B 1 23 ? -8.469 23.344 5.594 1 98.19 23 MET B CA 1
ATOM 1533 C C . MET B 1 23 ? -8.68 22.422 4.395 1 98.19 23 MET B C 1
ATOM 1535 O O . MET B 1 23 ? -7.961 21.438 4.23 1 98.19 23 MET B O 1
ATOM 1539 N N . LYS B 1 24 ? -9.656 22.703 3.574 1 97.25 24 LYS B N 1
ATOM 1540 C CA . LYS B 1 24 ? -9.852 21.969 2.328 1 97.25 24 LYS B CA 1
ATOM 1541 C C . LYS B 1 24 ? -8.625 22.078 1.427 1 97.25 24 LYS B C 1
ATOM 1543 O O . LYS B 1 24 ? -8.133 21.078 0.917 1 97.25 24 LYS B O 1
ATOM 1548 N N . THR B 1 25 ? -8.211 23.281 1.242 1 98.12 25 THR B N 1
ATOM 1549 C CA . THR B 1 25 ? -7.039 23.531 0.414 1 98.12 25 THR B CA 1
ATOM 1550 C C . THR B 1 25 ? -5.801 22.875 1.009 1 98.12 25 THR B C 1
ATOM 1552 O O . THR B 1 25 ? -5.027 22.234 0.291 1 98.12 25 THR B O 1
ATOM 1555 N N . ALA B 1 26 ? -5.598 23.016 2.342 1 98.25 26 ALA B N 1
ATOM 1556 C CA . ALA B 1 26 ? -4.469 22.391 3.027 1 98.25 26 ALA B CA 1
ATOM 1557 C C . ALA B 1 26 ? -4.477 20.891 2.826 1 98.25 26 ALA B C 1
ATOM 1559 O O . ALA B 1 26 ? -3.436 20.281 2.549 1 98.25 26 ALA B O 1
ATOM 1560 N N . HIS B 1 27 ? -5.625 20.297 2.977 1 97.56 27 HIS B N 1
ATOM 1561 C CA . HIS B 1 27 ? -5.766 18.859 2.789 1 97.56 27 HIS B CA 1
ATOM 1562 C C . HIS B 1 27 ? -5.324 18.438 1.39 1 97.56 27 HIS B C 1
ATOM 1564 O O . HIS B 1 27 ? -4.57 17.484 1.233 1 97.56 27 HIS B O 1
ATOM 1570 N N . SER B 1 28 ? -5.797 19.156 0.417 1 96.56 28 SER B N 1
ATOM 1571 C CA . SER B 1 28 ? -5.441 18.859 -0.968 1 96.56 28 SER B CA 1
ATOM 1572 C C . SER B 1 28 ? -3.941 19 -1.196 1 96.56 28 SER B C 1
ATOM 1574 O O . SER B 1 28 ? -3.332 18.172 -1.873 1 96.56 28 SER B O 1
ATOM 1576 N N . ILE B 1 29 ? -3.367 19.984 -0.656 1 97.06 29 ILE B N 1
ATOM 1577 C CA . ILE B 1 29 ? -1.941 20.25 -0.807 1 97.06 29 ILE B CA 1
ATOM 1578 C C . ILE B 1 29 ? -1.135 19.141 -0.136 1 97.06 29 ILE B C 1
ATOM 1580 O O . ILE B 1 29 ? -0.157 18.656 -0.703 1 97.06 29 ILE B O 1
ATOM 1584 N N . LEU B 1 30 ? -1.505 18.766 1.072 1 97.19 30 LEU B N 1
ATOM 1585 C CA . LEU B 1 30 ? -0.804 17.719 1.796 1 97.19 30 LEU B CA 1
ATOM 1586 C C . LEU B 1 30 ? -0.894 16.391 1.046 1 97.19 30 LEU B C 1
ATOM 1588 O O . LEU B 1 30 ? 0.096 15.664 0.945 1 97.19 30 LEU B O 1
ATOM 1592 N N . LEU B 1 31 ? -2.072 16.109 0.539 1 95.44 31 LEU B N 1
ATOM 1593 C CA . LEU B 1 31 ? -2.232 14.891 -0.252 1 95.44 31 LEU B CA 1
ATOM 1594 C C . LEU B 1 31 ? -1.324 14.914 -1.477 1 95.44 31 LEU B C 1
ATOM 1596 O O . LEU B 1 31 ? -0.675 13.914 -1.792 1 95.44 31 LEU B O 1
ATOM 1600 N N . GLN B 1 32 ? -1.316 16.062 -2.131 1 94.19 32 GLN B N 1
ATOM 1601 C CA . GLN B 1 32 ? -0.439 16.203 -3.289 1 94.19 32 GLN B CA 1
ATOM 1602 C C . GLN B 1 32 ? 1.023 16.016 -2.898 1 94.19 32 GLN B C 1
ATOM 1604 O O . GLN B 1 32 ? 1.786 15.375 -3.625 1 94.19 32 GLN B O 1
ATOM 1609 N N . GLY B 1 33 ? 1.436 16.625 -1.812 1 95.19 33 GLY B N 1
ATOM 1610 C CA . GLY B 1 33 ? 2.789 16.438 -1.318 1 95.19 33 GLY B CA 1
ATOM 1611 C C . GLY B 1 33 ? 3.133 14.977 -1.075 1 95.19 33 GLY B C 1
ATOM 1612 O O . GLY B 1 33 ? 4.215 14.516 -1.453 1 95.19 33 GLY B O 1
ATOM 1613 N N . ILE B 1 34 ? 2.23 14.266 -0.46 1 96.62 34 ILE B N 1
ATOM 1614 C CA . ILE B 1 34 ? 2.42 12.852 -0.168 1 96.62 34 ILE B CA 1
ATOM 1615 C C . ILE B 1 34 ? 2.541 12.07 -1.473 1 96.62 34 ILE B C 1
ATOM 1617 O O . ILE B 1 34 ? 3.42 11.219 -1.612 1 96.62 34 ILE B O 1
ATOM 1621 N N . ARG B 1 35 ? 1.65 12.406 -2.418 1 93.75 35 ARG B N 1
ATOM 1622 C CA . ARG B 1 35 ? 1.667 11.727 -3.711 1 93.75 35 ARG B CA 1
ATOM 1623 C C . ARG B 1 35 ? 3 11.938 -4.422 1 93.75 35 ARG B C 1
ATOM 1625 O O . ARG B 1 35 ? 3.496 11.039 -5.102 1 93.75 35 ARG B O 1
ATOM 1632 N N . GLN B 1 36 ? 3.537 13.086 -4.281 1 93.62 36 GLN B N 1
ATOM 1633 C CA . GLN B 1 36 ? 4.809 13.398 -4.918 1 93.62 36 GLN B CA 1
ATOM 1634 C C . GLN B 1 36 ? 5.969 12.711 -4.203 1 93.62 36 GLN B C 1
ATOM 1636 O O . GLN B 1 36 ? 7.027 12.492 -4.797 1 93.62 36 GLN B O 1
ATOM 1641 N N . PHE B 1 37 ? 5.801 12.406 -2.992 1 96.25 37 PHE B N 1
ATOM 1642 C CA . PHE B 1 37 ? 6.836 11.773 -2.188 1 96.25 37 PHE B CA 1
ATOM 1643 C C . PHE B 1 37 ? 6.863 10.266 -2.438 1 96.25 37 PHE B C 1
ATOM 1645 O O . PHE B 1 37 ? 7.934 9.656 -2.461 1 96.25 37 PHE B O 1
ATOM 1652 N N . LEU B 1 38 ? 5.738 9.656 -2.709 1 97.12 38 LEU B N 1
ATOM 1653 C CA . LEU B 1 38 ? 5.547 8.211 -2.729 1 97.12 38 LEU B CA 1
ATOM 1654 C C . LEU B 1 38 ? 6.465 7.559 -3.758 1 97.12 38 LEU B C 1
ATOM 1656 O O . LEU B 1 38 ? 7.059 6.512 -3.49 1 97.12 38 LEU B O 1
ATOM 1660 N N . PRO B 1 39 ? 6.652 8.164 -4.918 1 96.25 39 PRO B N 1
ATOM 1661 C CA . PRO B 1 39 ? 7.5 7.52 -5.922 1 96.25 39 PRO B CA 1
ATOM 1662 C C . PRO B 1 39 ? 8.922 7.281 -5.422 1 96.25 39 PRO B C 1
ATOM 1664 O O . PRO B 1 39 ? 9.594 6.344 -5.871 1 96.25 39 PRO B O 1
ATOM 1667 N N . SER B 1 40 ? 9.336 8.07 -4.492 1 96.62 40 SER B N 1
ATOM 1668 C CA . SER B 1 40 ? 10.703 7.945 -3.998 1 96.62 40 SER B CA 1
ATOM 1669 C C . SER B 1 40 ? 10.891 6.652 -3.209 1 96.62 40 SER B C 1
ATOM 1671 O O . SER B 1 40 ? 12.016 6.234 -2.943 1 96.62 40 SER B O 1
ATOM 1673 N N . LEU B 1 41 ? 9.844 5.996 -2.809 1 97.44 41 LEU B N 1
ATOM 1674 C CA . LEU B 1 41 ? 9.898 4.758 -2.035 1 97.44 41 LEU B CA 1
ATOM 1675 C C . LEU B 1 41 ? 10.102 3.555 -2.947 1 97.44 41 LEU B C 1
ATOM 1677 O O . LEU B 1 41 ? 10.453 2.471 -2.48 1 97.44 41 LEU B O 1
ATOM 1681 N N . PHE B 1 42 ? 9.883 3.738 -4.254 1 98.31 42 PHE B N 1
ATOM 1682 C CA . PHE B 1 42 ? 9.742 2.592 -5.145 1 98.31 42 PHE B CA 1
ATOM 1683 C C . PHE B 1 42 ? 10.898 2.535 -6.141 1 98.31 42 PHE B C 1
ATOM 1685 O O . PHE B 1 42 ? 11.57 3.543 -6.383 1 98.31 42 PHE B O 1
ATOM 1692 N N . VAL B 1 43 ? 11.086 1.394 -6.676 1 97.5 43 VAL B N 1
ATOM 1693 C CA . VAL B 1 43 ? 12.062 1.207 -7.746 1 97.5 43 VAL B CA 1
ATOM 1694 C C . VAL B 1 43 ? 11.734 2.133 -8.914 1 97.5 43 VAL B C 1
ATOM 1696 O O . VAL B 1 43 ? 10.586 2.203 -9.352 1 97.5 43 VAL B O 1
ATOM 1699 N N . ASP B 1 44 ? 12.734 2.912 -9.336 1 95.81 44 ASP B N 1
ATOM 1700 C CA . ASP B 1 44 ? 12.469 3.854 -10.414 1 95.81 44 ASP B CA 1
ATOM 1701 C C . ASP B 1 44 ? 13.406 3.619 -11.594 1 95.81 44 ASP B C 1
ATOM 1703 O O . ASP B 1 44 ? 13.328 4.32 -12.609 1 95.81 44 ASP B O 1
ATOM 1707 N N . ASN B 1 45 ? 14.258 2.691 -11.523 1 96.56 45 ASN B N 1
ATOM 1708 C CA . ASN B 1 45 ? 15.242 2.49 -12.578 1 96.56 45 ASN B CA 1
ATOM 1709 C C . ASN B 1 45 ? 14.891 1.289 -13.453 1 96.56 45 ASN B C 1
ATOM 1711 O O . ASN B 1 45 ? 15.672 0.903 -14.328 1 96.56 45 ASN B O 1
ATOM 1715 N N . ASP B 1 46 ? 13.859 0.662 -13.203 1 96.94 46 ASP B N 1
ATOM 1716 C CA . ASP B 1 46 ? 13.367 -0.461 -13.992 1 96.94 46 ASP B CA 1
ATOM 1717 C C . ASP B 1 46 ? 12.008 -0.139 -14.609 1 96.94 46 ASP B C 1
ATOM 1719 O O . ASP B 1 46 ? 11 -0.042 -13.906 1 96.94 46 ASP B O 1
ATOM 1723 N N . GLU B 1 47 ? 11.961 0.001 -15.891 1 96.5 47 GLU B N 1
ATOM 1724 C CA . GLU B 1 47 ? 10.773 0.432 -16.625 1 96.5 47 GLU B CA 1
ATOM 1725 C C . GLU B 1 47 ? 9.602 -0.511 -16.375 1 96.5 47 GLU B C 1
ATOM 1727 O O . GLU B 1 47 ? 8.461 -0.07 -16.266 1 96.5 47 GLU B O 1
ATOM 1732 N N . GLU B 1 48 ? 9.891 -1.741 -16.344 1 95.19 48 GLU B N 1
ATOM 1733 C CA . GLU B 1 48 ? 8.844 -2.729 -16.125 1 95.19 48 GLU B CA 1
ATOM 1734 C C . GLU B 1 48 ? 8.203 -2.557 -14.75 1 95.19 48 GLU B C 1
ATOM 1736 O O . GLU B 1 48 ? 6.977 -2.572 -14.625 1 95.19 48 GLU B O 1
ATOM 1741 N N . ILE B 1 49 ? 9.023 -2.393 -13.758 1 97.69 49 ILE B N 1
ATOM 1742 C CA . ILE B 1 49 ? 8.508 -2.184 -12.406 1 97.69 49 ILE B CA 1
ATOM 1743 C C . ILE B 1 49 ? 7.668 -0.907 -12.367 1 97.69 49 ILE B C 1
ATOM 1745 O O . ILE B 1 49 ? 6.559 -0.902 -11.836 1 97.69 49 ILE B O 1
ATOM 1749 N N . VAL B 1 50 ? 8.164 0.148 -12.961 1 97.81 50 VAL B N 1
ATOM 1750 C CA . VAL B 1 50 ? 7.484 1.438 -12.953 1 97.81 50 VAL B CA 1
ATOM 1751 C C . VAL B 1 50 ? 6.125 1.309 -13.633 1 97.81 50 VAL B C 1
ATOM 1753 O O . VAL B 1 50 ? 5.109 1.746 -13.094 1 97.81 50 VAL B O 1
ATOM 1756 N N . GLU B 1 51 ? 6.031 0.599 -14.703 1 97.06 51 GLU B N 1
ATOM 1757 C CA . GLU B 1 51 ? 4.832 0.531 -15.531 1 97.06 51 GLU B CA 1
ATOM 1758 C C . GLU B 1 51 ? 3.779 -0.378 -14.898 1 97.06 51 GLU B C 1
ATOM 1760 O O . GLU B 1 51 ? 2.592 -0.049 -14.891 1 97.06 51 GLU B O 1
ATOM 1765 N N . TYR B 1 52 ? 4.207 -1.444 -14.359 1 95.12 52 TYR B N 1
ATOM 1766 C CA . TYR B 1 52 ? 3.23 -2.473 -14.008 1 95.12 52 TYR B CA 1
ATOM 1767 C C . TYR B 1 52 ? 2.98 -2.502 -12.508 1 95.12 52 TYR B C 1
ATOM 1769 O O . TYR B 1 52 ? 1.978 -3.057 -12.055 1 95.12 52 TYR B O 1
ATOM 1777 N N . ALA B 1 53 ? 3.883 -1.967 -11.711 1 97.38 53 ALA B N 1
ATOM 1778 C CA . ALA B 1 53 ? 3.711 -2.029 -10.258 1 97.38 53 ALA B CA 1
ATOM 1779 C C . ALA B 1 53 ? 3.529 -0.634 -9.672 1 97.38 53 ALA B C 1
ATOM 1781 O O . ALA B 1 53 ? 2.582 -0.39 -8.922 1 97.38 53 ALA B O 1
ATOM 1782 N N . VAL B 1 54 ? 4.312 0.328 -10.086 1 97.81 54 VAL B N 1
ATOM 1783 C CA . VAL B 1 54 ? 4.344 1.639 -9.445 1 97.81 54 VAL B CA 1
ATOM 1784 C C . VAL B 1 54 ? 3.166 2.479 -9.93 1 97.81 54 VAL B C 1
ATOM 1786 O O . VAL B 1 54 ? 2.385 2.99 -9.125 1 97.81 54 VAL B O 1
ATOM 1789 N N . LYS B 1 55 ? 2.971 2.611 -11.234 1 97.62 55 LYS B N 1
ATOM 1790 C CA . LYS B 1 55 ? 1.962 3.496 -11.812 1 97.62 55 LYS B CA 1
ATOM 1791 C C . LYS B 1 55 ? 0.562 3.117 -11.336 1 97.62 55 LYS B C 1
ATOM 1793 O O . LYS B 1 55 ? -0.201 3.975 -10.891 1 97.62 55 LYS B O 1
ATOM 1798 N N . PRO B 1 56 ? 0.232 1.829 -11.344 1 96.75 56 PRO B N 1
ATOM 1799 C CA . PRO B 1 56 ? -1.115 1.479 -10.891 1 96.75 56 PRO B CA 1
ATOM 1800 C C . PRO B 1 56 ? -1.341 1.797 -9.414 1 96.75 56 PRO B C 1
ATOM 1802 O O . PRO B 1 56 ? -2.463 2.117 -9.016 1 96.75 56 PRO B O 1
ATOM 1805 N N . LEU B 1 57 ? -0.313 1.649 -8.57 1 97.38 57 LEU B N 1
ATOM 1806 C CA . LEU B 1 57 ? -0.434 1.931 -7.145 1 97.38 57 LEU B CA 1
ATOM 1807 C C . LEU B 1 57 ? -0.727 3.408 -6.906 1 97.38 57 LEU B C 1
ATOM 1809 O O . LEU B 1 57 ? -1.443 3.76 -5.965 1 97.38 57 LEU B O 1
ATOM 1813 N N . LEU B 1 58 ? -0.163 4.25 -7.777 1 96.5 58 LEU B N 1
ATOM 1814 C CA . LEU B 1 58 ? -0.189 5.695 -7.57 1 96.5 58 LEU B CA 1
ATOM 1815 C C . LEU B 1 58 ? -1.266 6.348 -8.43 1 96.5 58 LEU B C 1
ATOM 1817 O O . LEU B 1 58 ? -1.428 7.566 -8.414 1 96.5 58 LEU B O 1
ATOM 1821 N N . ALA B 1 59 ? -1.988 5.543 -9.203 1 95.06 59 ALA B N 1
ATOM 1822 C CA . ALA B 1 59 ? -3.02 6.059 -10.102 1 95.06 59 ALA B CA 1
ATOM 1823 C C . ALA B 1 59 ? -4.133 6.746 -9.32 1 95.06 59 ALA B C 1
ATOM 1825 O O . ALA B 1 59 ? -4.285 6.52 -8.117 1 95.06 59 ALA B O 1
ATOM 1826 N N . GLN B 1 60 ? -4.852 7.617 -10.008 1 90.38 60 GLN B N 1
ATOM 1827 C CA . GLN B 1 60 ? -6.051 8.203 -9.414 1 90.38 60 GLN B CA 1
ATOM 1828 C C . GLN B 1 60 ? -7.062 7.129 -9.039 1 90.38 60 GLN B C 1
ATOM 1830 O O . GLN B 1 60 ? -7.32 6.207 -9.812 1 90.38 60 GLN B O 1
ATOM 1835 N N . SER B 1 61 ? -7.617 7.211 -7.812 1 90.31 61 SER B N 1
ATOM 1836 C CA . SER B 1 61 ? -8.562 6.254 -7.25 1 90.31 61 SER B CA 1
ATOM 1837 C C . SER B 1 61 ? -7.91 4.891 -7.031 1 90.31 61 SER B C 1
ATOM 1839 O O . SER B 1 61 ? -8.602 3.883 -6.871 1 90.31 61 SER B O 1
ATOM 1841 N N . GLY B 1 62 ? -6.609 4.875 -7.145 1 92.88 62 GLY B N 1
ATOM 1842 C CA . GLY B 1 62 ? -5.871 3.674 -6.801 1 92.88 62 GLY B CA 1
ATOM 1843 C C . GLY B 1 62 ? -5.703 3.484 -5.305 1 92.88 62 GLY B C 1
ATOM 1844 O O . GLY B 1 62 ? -6.219 4.277 -4.512 1 92.88 62 GLY B O 1
ATOM 1845 N N . PRO B 1 63 ? -4.961 2.434 -4.891 1 94.06 63 PRO B N 1
ATOM 1846 C CA . PRO B 1 63 ? -4.852 2.051 -3.479 1 94.06 63 PRO B CA 1
ATOM 1847 C C . PRO B 1 63 ? -4.133 3.102 -2.637 1 94.06 63 PRO B C 1
ATOM 1849 O O . PRO B 1 63 ? -4.348 3.18 -1.425 1 94.06 63 PRO B O 1
ATOM 1852 N N . LEU B 1 64 ? -3.283 3.904 -3.244 1 95.56 64 LEU B N 1
ATOM 1853 C CA . LEU B 1 64 ? -2.494 4.859 -2.475 1 95.56 64 LEU B CA 1
ATOM 1854 C C . LEU B 1 64 ? -2.984 6.281 -2.709 1 95.56 64 LEU B C 1
ATOM 1856 O O . LEU B 1 64 ? -2.285 7.246 -2.381 1 95.56 64 LEU B O 1
ATOM 1860 N N . ASP B 1 65 ? -4.223 6.41 -3.264 1 94 65 ASP B N 1
ATOM 1861 C CA . ASP B 1 65 ? -4.828 7.715 -3.525 1 94 65 ASP B CA 1
ATOM 1862 C C . ASP B 1 65 ? -5.469 8.289 -2.262 1 94 65 ASP B C 1
ATOM 1864 O O . ASP B 1 65 ? -5.828 9.461 -2.221 1 94 65 ASP B O 1
ATOM 1868 N N . ASP B 1 66 ? -5.594 7.535 -1.227 1 94 66 ASP B N 1
ATOM 1869 C CA . ASP B 1 66 ? -6.098 7.961 0.076 1 94 66 ASP B CA 1
ATOM 1870 C C . ASP B 1 66 ? -4.957 8.406 0.988 1 94 66 ASP B C 1
ATOM 1872 O O . ASP B 1 66 ? -3.998 7.656 1.199 1 94 66 ASP B O 1
ATOM 1876 N N . ILE B 1 67 ? -5.102 9.586 1.576 1 94.75 67 ILE B N 1
ATOM 1877 C CA . ILE B 1 67 ? -4.031 10.18 2.369 1 94.75 67 ILE B CA 1
ATOM 1878 C C . ILE B 1 67 ? -3.717 9.289 3.566 1 94.75 67 ILE B C 1
ATOM 1880 O O . ILE B 1 67 ? -2.551 9.078 3.906 1 94.75 67 ILE B O 1
ATOM 1884 N N . ASP B 1 68 ? -4.727 8.719 4.203 1 96.12 68 ASP B N 1
ATOM 1885 C CA . ASP B 1 68 ? -4.516 7.914 5.402 1 96.12 68 ASP B CA 1
ATOM 1886 C C . ASP B 1 68 ? -3.75 6.633 5.078 1 96.12 68 ASP B C 1
ATOM 1888 O O . ASP B 1 68 ? -2.828 6.254 5.805 1 96.12 68 ASP B O 1
ATOM 1892 N N . VAL B 1 69 ? -4.129 6.023 3.965 1 96.69 69 VAL B N 1
ATOM 1893 C CA . VAL B 1 69 ? -3.469 4.789 3.551 1 96.69 69 VAL B C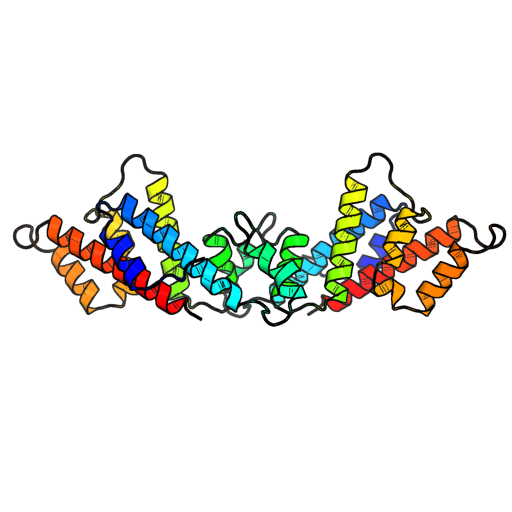A 1
ATOM 1894 C C . VAL B 1 69 ? -2.023 5.082 3.152 1 96.69 69 VAL B C 1
ATOM 1896 O O . VAL B 1 69 ? -1.101 4.383 3.578 1 96.69 69 VAL B O 1
ATOM 1899 N N . ALA B 1 70 ? -1.814 6.133 2.377 1 97.81 70 ALA B N 1
ATOM 1900 C CA . ALA B 1 70 ? -0.477 6.52 1.937 1 97.81 70 ALA B CA 1
ATOM 1901 C C . ALA B 1 70 ? 0.421 6.84 3.127 1 97.81 70 ALA B C 1
ATOM 1903 O O . ALA B 1 70 ? 1.58 6.418 3.17 1 97.81 70 ALA B O 1
ATOM 1904 N N . LEU B 1 71 ? -0.107 7.551 4.094 1 98.12 71 LEU B N 1
ATOM 1905 C CA . LEU B 1 71 ? 0.646 7.926 5.285 1 98.12 71 LEU B CA 1
ATOM 1906 C C . LEU B 1 71 ? 1.05 6.691 6.086 1 98.12 71 LEU B C 1
ATOM 1908 O O . LEU B 1 71 ? 2.184 6.598 6.559 1 98.12 71 LEU B O 1
ATOM 1912 N N . ARG B 1 72 ? 0.108 5.758 6.266 1 98.06 72 ARG B N 1
ATOM 1913 C CA . ARG B 1 72 ? 0.412 4.531 6.996 1 98.06 72 ARG B CA 1
ATOM 1914 C C . ARG B 1 72 ? 1.521 3.746 6.305 1 98.06 72 ARG B C 1
ATOM 1916 O O . ARG B 1 72 ? 2.396 3.186 6.969 1 98.06 72 ARG B O 1
ATOM 1923 N N . LEU B 1 73 ? 1.491 3.709 5.004 1 98.38 73 LEU B N 1
ATOM 1924 C CA . LEU B 1 73 ? 2.527 2.994 4.266 1 98.38 73 LEU B CA 1
ATOM 1925 C C . LEU B 1 73 ? 3.895 3.625 4.5 1 98.38 73 LEU B C 1
ATOM 1927 O O . LEU B 1 73 ? 4.855 2.926 4.836 1 98.38 73 LEU B O 1
ATOM 1931 N N . ILE B 1 74 ? 4.016 4.918 4.324 1 98.44 74 ILE B N 1
ATOM 1932 C CA . ILE B 1 74 ? 5.277 5.629 4.488 1 98.44 74 ILE B CA 1
ATOM 1933 C C . ILE B 1 74 ? 5.824 5.391 5.891 1 98.44 74 ILE B C 1
ATOM 1935 O O . ILE B 1 74 ? 7.012 5.109 6.062 1 98.44 74 ILE B O 1
ATOM 1939 N N . TYR B 1 75 ? 4.898 5.551 6.875 1 98.56 75 TYR B N 1
ATOM 1940 C CA . TYR B 1 75 ? 5.266 5.371 8.273 1 98.56 75 TYR B CA 1
ATOM 1941 C C . TYR B 1 75 ? 5.68 3.928 8.547 1 98.56 75 TYR B C 1
ATOM 1943 O O . TYR B 1 75 ? 6.676 3.68 9.234 1 98.56 75 TYR B O 1
ATOM 1951 N N . ALA B 1 76 ? 4.984 2.959 7.992 1 98.5 76 ALA B N 1
ATOM 1952 C CA . ALA B 1 76 ? 5.266 1.537 8.172 1 98.5 76 ALA B CA 1
ATOM 1953 C C . ALA B 1 76 ? 6.617 1.163 7.574 1 98.5 76 ALA B C 1
ATOM 1955 O O . ALA B 1 76 ? 7.289 0.251 8.062 1 98.5 76 ALA B O 1
ATOM 1956 N N . LEU B 1 77 ? 7.035 1.874 6.551 1 98.38 77 LEU B N 1
ATOM 1957 C CA . LEU B 1 77 ? 8.305 1.598 5.887 1 98.38 77 LEU B CA 1
ATOM 1958 C C . LEU B 1 77 ? 9.453 2.295 6.602 1 98.38 77 LEU B C 1
ATOM 1960 O O . LEU B 1 77 ? 10.617 2.117 6.234 1 98.38 77 LEU B O 1
ATOM 1964 N N . GLY B 1 78 ? 9.156 3.086 7.586 1 97.5 78 GLY B N 1
ATOM 1965 C CA . GLY B 1 78 ? 10.18 3.775 8.359 1 97.5 78 GLY B CA 1
ATOM 1966 C C . GLY B 1 78 ? 10.703 5.027 7.684 1 97.5 78 GLY B C 1
ATOM 1967 O O . GLY B 1 78 ? 11.82 5.469 7.961 1 97.5 78 GLY B O 1
ATOM 1968 N N . LYS B 1 79 ? 9.906 5.602 6.762 1 97.19 79 LYS B N 1
ATOM 1969 C CA . LYS B 1 79 ? 10.367 6.719 5.945 1 97.19 79 LYS B CA 1
ATOM 1970 C C . LYS B 1 79 ? 9.805 8.047 6.449 1 97.19 79 LYS B C 1
ATOM 1972 O O . LYS B 1 79 ? 9.859 9.055 5.75 1 97.19 79 LYS B O 1
ATOM 1977 N N . MET B 1 80 ? 9.227 8.086 7.605 1 96.75 80 MET B N 1
ATOM 1978 C CA . MET B 1 80 ? 8.625 9.289 8.172 1 96.75 80 MET B CA 1
ATOM 1979 C C . MET B 1 80 ? 8.734 9.289 9.695 1 96.75 80 MET B C 1
ATOM 1981 O O . MET B 1 80 ? 8.508 8.266 10.336 1 96.75 80 MET B O 1
ATOM 1985 N N . ASP B 1 81 ? 9.109 10.406 10.18 1 95.56 81 ASP B N 1
ATOM 1986 C CA . ASP B 1 81 ? 9.211 10.547 11.625 1 95.56 81 ASP B CA 1
ATOM 1987 C C . ASP B 1 81 ? 7.832 10.547 12.281 1 95.56 81 ASP B C 1
ATOM 1989 O O . ASP B 1 81 ? 6.844 10.953 11.664 1 95.56 81 ASP B O 1
ATOM 1993 N N . LYS B 1 82 ? 7.836 10.273 13.492 1 96.38 82 LYS B N 1
ATOM 1994 C CA . LYS B 1 82 ? 6.605 10.172 14.266 1 96.38 82 LYS B CA 1
ATOM 1995 C C . LYS B 1 82 ? 5.871 11.508 14.297 1 96.38 82 LYS B C 1
ATOM 1997 O O . LYS B 1 82 ? 4.652 11.562 14.109 1 96.38 82 LYS B O 1
ATOM 2002 N N . TRP B 1 83 ? 6.598 12.602 14.578 1 97.12 83 TRP B N 1
ATOM 2003 C CA . TRP B 1 83 ? 5.949 13.898 14.719 1 97.12 83 TRP B CA 1
ATOM 2004 C C . TRP B 1 83 ? 5.277 14.32 13.422 1 97.12 83 TRP B C 1
ATOM 2006 O O . TRP B 1 83 ? 4.199 14.922 13.438 1 97.12 83 TRP B O 1
ATOM 2016 N N . LEU B 1 84 ? 5.949 14.062 12.312 1 97.81 84 LEU B N 1
ATOM 2017 C CA . LEU B 1 84 ? 5.418 14.406 11 1 97.81 84 LEU B CA 1
ATOM 2018 C C . LEU B 1 84 ? 4.168 13.594 10.688 1 97.81 84 LEU B C 1
ATOM 2020 O O . LEU B 1 84 ? 3.158 14.141 10.242 1 97.81 84 LEU B O 1
ATOM 2024 N N . TYR B 1 85 ? 4.219 12.289 10.977 1 98.31 85 TYR B N 1
ATOM 2025 C CA . TYR B 1 85 ? 3.061 11.414 10.82 1 98.31 85 TYR B CA 1
ATOM 2026 C C . TYR B 1 85 ? 1.879 11.922 11.633 1 98.31 85 TYR B C 1
ATOM 2028 O O . TYR B 1 85 ? 0.759 12.016 11.125 1 98.31 85 TYR B O 1
ATOM 2036 N N . ALA B 1 86 ? 2.125 12.258 12.867 1 97.88 86 ALA B N 1
ATOM 2037 C CA . ALA B 1 86 ? 1.096 12.75 13.781 1 97.88 86 ALA B CA 1
ATOM 2038 C C . ALA B 1 86 ? 0.471 14.039 13.266 1 97.88 86 ALA B C 1
ATOM 2040 O O . ALA B 1 86 ? -0.751 14.203 13.289 1 97.88 86 ALA B O 1
ATOM 2041 N N . ASP B 1 87 ? 1.281 14.922 12.805 1 98.62 87 ASP B N 1
ATOM 2042 C CA . ASP B 1 87 ? 0.783 16.219 12.328 1 98.62 87 ASP B CA 1
ATOM 2043 C C . ASP B 1 87 ? -0.139 16.031 11.125 1 98.62 87 ASP B C 1
ATOM 2045 O O . ASP B 1 87 ? -1.241 16.578 11.094 1 98.62 87 ASP B O 1
ATOM 2049 N N . ILE B 1 88 ? 0.321 15.289 10.156 1 98.56 88 ILE B N 1
ATOM 2050 C CA . ILE B 1 88 ? -0.473 15.125 8.945 1 98.56 88 ILE B CA 1
ATOM 2051 C C . ILE B 1 88 ? -1.781 14.406 9.273 1 98.56 88 ILE B C 1
ATOM 2053 O O . ILE B 1 88 ? -2.846 14.789 8.781 1 98.56 88 ILE B O 1
ATOM 2057 N N . THR B 1 89 ? -1.694 13.375 10.109 1 97.94 89 THR B N 1
ATOM 2058 C CA . THR B 1 89 ? -2.893 12.672 10.562 1 97.94 89 THR B CA 1
ATOM 2059 C C . THR B 1 89 ? -3.859 13.633 11.242 1 97.94 89 THR B C 1
ATOM 2061 O O . THR B 1 89 ? -5.066 13.578 11 1 97.94 89 THR B O 1
ATOM 2064 N N . HIS B 1 90 ? -3.291 14.445 12.07 1 98.25 90 HIS B N 1
ATOM 2065 C CA . HIS B 1 90 ? -4.105 15.422 12.781 1 98.25 90 HIS B CA 1
ATOM 2066 C C . HIS B 1 90 ? -4.801 16.375 11.812 1 98.25 90 HIS B C 1
ATOM 2068 O O . HIS B 1 90 ? -5.988 16.672 11.969 1 98.25 90 HIS B O 1
ATOM 2074 N N . PHE B 1 91 ? -4.102 16.875 10.805 1 98.56 91 PHE B N 1
ATOM 2075 C CA . PHE B 1 91 ? -4.68 17.719 9.766 1 98.56 91 PHE B CA 1
ATOM 2076 C C . PHE B 1 91 ? -5.812 17 9.047 1 98.56 91 PHE B C 1
ATOM 2078 O O . PHE B 1 91 ? -6.891 17.578 8.844 1 98.56 91 PHE B O 1
ATOM 2085 N N . SER B 1 92 ? -5.559 15.781 8.695 1 97.44 92 SER B N 1
ATOM 2086 C CA . SER B 1 92 ? -6.559 14.992 7.984 1 97.44 92 SER B CA 1
ATOM 2087 C C . SER B 1 92 ? -7.812 14.797 8.836 1 97.44 92 SER B C 1
ATOM 2089 O O . SER B 1 92 ? -8.93 14.977 8.344 1 97.44 92 SER B O 1
ATOM 2091 N N . GLN B 1 93 ? -7.66 14.414 10.047 1 96.75 93 GLN B N 1
ATOM 2092 C CA . GLN B 1 93 ? -8.781 14.18 10.961 1 96.75 93 GLN B CA 1
ATOM 2093 C C . GLN B 1 93 ? -9.602 1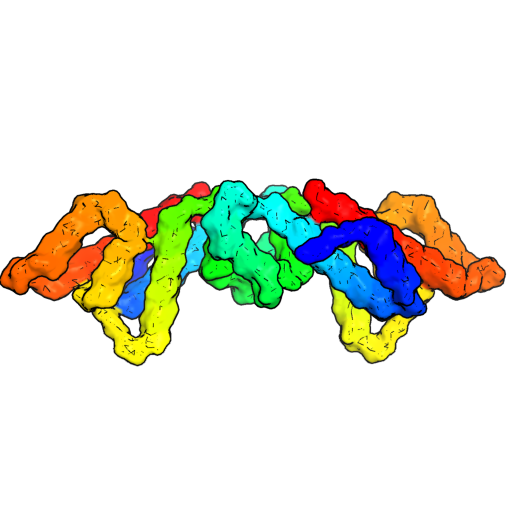5.445 11.156 1 96.75 93 GLN B C 1
ATOM 2095 O O . GLN B 1 93 ? -10.836 15.398 11.18 1 96.75 93 GLN B O 1
ATOM 2100 N N . TYR B 1 94 ? -8.953 16.562 11.32 1 97.62 94 TYR B N 1
ATOM 2101 C CA . TYR B 1 94 ? -9.664 17.828 11.516 1 97.62 94 TYR B CA 1
ATOM 2102 C C . TYR B 1 94 ? -10.453 18.203 10.266 1 97.62 94 TYR B C 1
ATOM 2104 O O . TYR B 1 94 ? -11.594 18.672 10.367 1 97.62 94 TYR B O 1
ATOM 2112 N N . TRP B 1 95 ? -9.867 18 9.117 1 96.56 95 TRP B N 1
ATOM 2113 C CA . TRP B 1 95 ? -10.586 18.25 7.879 1 96.56 95 TRP B CA 1
ATOM 2114 C C . TRP B 1 95 ? -11.836 17.375 7.781 1 96.56 95 TRP B C 1
ATOM 2116 O O . TRP B 1 95 ? -12.906 17.859 7.422 1 96.56 95 TRP B O 1
ATOM 2126 N N . HIS B 1 96 ? -11.664 16.109 8.086 1 94.88 96 HIS B N 1
ATOM 2127 C CA . HIS B 1 96 ? -12.812 15.211 8.07 1 94.88 96 HIS B CA 1
ATOM 2128 C C . HIS B 1 96 ? -13.898 15.688 9.023 1 94.88 96 HIS B C 1
ATOM 2130 O O . HIS B 1 96 ? -15.086 15.672 8.688 1 94.88 96 HIS B O 1
ATOM 2136 N N . TYR B 1 97 ? -13.477 16.062 10.133 1 95.25 97 TYR B N 1
ATOM 2137 C CA . TYR B 1 97 ? -14.406 16.594 11.117 1 95.25 97 TYR B CA 1
ATOM 2138 C C . TYR B 1 97 ? -15.164 17.812 10.562 1 95.25 97 TYR B C 1
ATOM 2140 O O . TYR B 1 97 ? -16.391 17.859 10.609 1 95.25 97 TYR B O 1
ATOM 2148 N N . LEU B 1 98 ? -14.461 18.797 10.016 1 96.06 98 LEU B N 1
ATOM 2149 C CA . LEU B 1 98 ? -15.062 20.016 9.477 1 96.06 98 LEU B CA 1
ATOM 2150 C C . LEU B 1 98 ? -16.016 19.688 8.328 1 96.06 98 LEU B C 1
ATOM 2152 O O . LEU B 1 98 ? -17.062 20.312 8.195 1 96.06 98 LEU B O 1
ATOM 2156 N N . ASN B 1 99 ? -15.594 18.734 7.574 1 93.94 99 ASN B N 1
ATOM 2157 C CA . ASN B 1 99 ? -16.344 18.359 6.383 1 93.94 99 ASN B CA 1
ATOM 2158 C C . ASN B 1 99 ? -17.672 17.703 6.746 1 93.94 99 ASN B C 1
ATOM 2160 O O . ASN B 1 99 ? -18.594 17.656 5.934 1 93.94 99 ASN B O 1
ATOM 2164 N N . GLU B 1 100 ? -17.844 17.266 7.91 1 93.5 100 GLU B N 1
ATOM 2165 C CA . GLU B 1 100 ? -19.047 16.562 8.328 1 93.5 100 GLU B CA 1
ATOM 2166 C C . GLU B 1 100 ? -19.969 17.484 9.141 1 93.5 100 GLU B C 1
ATOM 2168 O O . GLU B 1 100 ? -21.094 17.109 9.469 1 93.5 100 GLU B O 1
ATOM 2173 N N . GLN B 1 101 ? -19.5 18.609 9.422 1 89.62 101 GLN B N 1
ATOM 2174 C CA . GLN B 1 101 ? -20.266 19.516 10.289 1 89.62 101 GLN B CA 1
ATOM 2175 C C . GLN B 1 101 ? -21.156 20.438 9.469 1 89.62 101 GLN B C 1
ATOM 2177 O O . GLN B 1 101 ? -20.828 20.797 8.344 1 89.62 101 GLN B O 1
ATOM 2182 N N . ASP B 1 102 ? -22.297 20.734 10.039 1 87.69 102 ASP B N 1
ATOM 2183 C CA . ASP B 1 102 ? -23.203 21.719 9.43 1 87.69 102 ASP B CA 1
ATOM 2184 C C . ASP B 1 102 ? -22.656 23.125 9.602 1 87.69 102 ASP B C 1
ATOM 2186 O O . ASP B 1 102 ? -22.656 23.922 8.648 1 87.69 102 ASP B O 1
ATOM 2190 N N . GLU B 1 103 ? -22.234 23.453 10.789 1 89.25 103 GLU B N 1
ATOM 2191 C CA . GLU B 1 103 ? -21.609 24.734 11.07 1 89.25 103 GLU B CA 1
ATOM 2192 C C . GLU B 1 103 ? -20.078 24.609 11.117 1 89.25 103 GLU B C 1
ATOM 2194 O O . GLU B 1 103 ? -19.547 23.719 11.781 1 89.25 103 GLU B O 1
ATOM 2199 N N . THR B 1 104 ? -19.391 25.516 10.367 1 88.06 104 THR B N 1
ATOM 2200 C CA . THR B 1 104 ? -1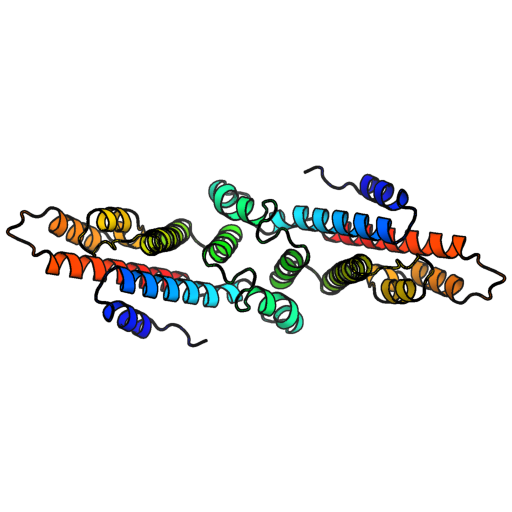7.938 25.438 10.336 1 88.06 104 THR B CA 1
ATOM 2201 C C . THR B 1 104 ? -17.312 26.469 11.273 1 88.06 104 THR B C 1
ATOM 2203 O O . THR B 1 104 ? -17.656 27.641 11.219 1 88.06 104 THR B O 1
ATOM 2206 N N . PRO B 1 105 ? -16.484 25.906 12.117 1 95.12 105 PRO B N 1
ATOM 2207 C CA . PRO B 1 105 ? -15.758 26.828 12.984 1 95.12 105 PRO B CA 1
ATOM 2208 C C . PRO B 1 105 ? -14.875 27.797 12.211 1 95.12 105 PRO B C 1
ATOM 2210 O O . PRO B 1 105 ? -14.594 27.562 11.031 1 95.12 105 PRO B O 1
ATOM 2213 N N . GLY B 1 106 ? -14.547 28.953 12.961 1 96.25 106 GLY B N 1
ATOM 2214 C CA . GLY B 1 106 ? -13.586 29.906 12.414 1 96.25 106 GLY B CA 1
ATOM 2215 C C . GLY B 1 106 ? -12.188 29.719 12.961 1 96.25 106 GLY B C 1
ATOM 2216 O O . GLY B 1 106 ? -11.953 28.844 13.797 1 96.25 106 GLY B O 1
ATOM 2217 N N . PHE B 1 107 ? -11.258 30.531 12.516 1 97.25 107 PHE B N 1
ATOM 2218 C CA . PHE B 1 107 ? -9.859 30.484 12.914 1 97.25 107 PHE B CA 1
ATOM 2219 C C . PHE B 1 107 ? -9.711 30.75 14.406 1 97.25 107 PHE B C 1
ATOM 2221 O O . PHE B 1 107 ? -8.828 30.203 15.055 1 97.25 107 PHE B O 1
ATOM 2228 N N . ALA B 1 108 ? -10.57 31.562 14.906 1 95.06 108 ALA B N 1
ATOM 2229 C CA . ALA B 1 108 ? -10.383 32.031 16.266 1 95.06 108 ALA B CA 1
ATOM 2230 C C . ALA B 1 108 ? -11.148 31.172 17.266 1 95.06 108 ALA B C 1
ATOM 2232 O O . ALA B 1 108 ? -11.023 31.344 18.484 1 95.06 108 ALA B O 1
ATOM 2233 N N . ASP B 1 109 ? -11.906 30.219 16.781 1 95.56 109 ASP B N 1
ATOM 2234 C CA . ASP B 1 109 ? -12.75 29.406 17.656 1 95.56 109 ASP B CA 1
ATOM 2235 C C . ASP B 1 109 ? -11.906 28.484 18.531 1 95.56 109 ASP B C 1
ATOM 2237 O O . ASP B 1 109 ? -10.805 28.078 18.141 1 95.56 109 ASP B O 1
ATOM 2241 N N . ASP B 1 110 ? -12.492 28 19.656 1 96.19 110 ASP B N 1
ATOM 2242 C CA . ASP B 1 110 ? -11.82 27.172 20.641 1 96.19 110 ASP B CA 1
ATOM 2243 C C . ASP B 1 110 ? -11.391 25.828 20.031 1 96.19 110 ASP B C 1
ATOM 2245 O O . ASP B 1 110 ? -10.312 25.312 20.328 1 96.19 110 ASP B O 1
ATOM 2249 N N . ILE B 1 111 ? -12.242 25.344 19.172 1 96.81 111 ILE B N 1
ATOM 2250 C CA . ILE B 1 111 ? -11.938 24.047 18.578 1 96.81 111 ILE B CA 1
ATOM 2251 C C . ILE B 1 111 ? -10.703 24.156 17.703 1 96.81 111 ILE B C 1
ATOM 2253 O O . ILE B 1 111 ? -9.906 23.219 17.625 1 96.81 111 ILE B O 1
ATOM 2257 N N . THR B 1 112 ? -10.57 25.266 17.031 1 97.94 112 THR B N 1
ATOM 2258 C CA . THR B 1 112 ? -9.383 25.484 16.203 1 97.94 112 THR B CA 1
ATOM 2259 C C . THR B 1 112 ? -8.148 25.656 17.078 1 97.94 112 THR B C 1
ATOM 2261 O O . THR B 1 112 ? -7.07 25.141 16.75 1 97.94 112 THR B O 1
ATOM 2264 N N . TRP B 1 113 ? -8.289 26.359 18.188 1 97.62 113 TRP B N 1
ATOM 2265 C CA . TRP B 1 113 ? -7.199 26.484 19.156 1 97.62 113 TRP B CA 1
ATOM 2266 C C . TRP B 1 113 ? -6.738 25.109 19.625 1 97.62 113 TRP B C 1
ATOM 2268 O O . TRP B 1 113 ? -5.539 24.828 19.672 1 97.62 113 TRP B O 1
ATOM 2278 N N . ASP B 1 114 ? -7.684 24.234 19.969 1 98 114 ASP B N 1
ATOM 2279 C CA . ASP B 1 114 ? -7.359 22.875 20.391 1 98 114 ASP B CA 1
ATOM 2280 C C . ASP B 1 114 ? -6.578 22.141 19.312 1 98 114 ASP B C 1
ATOM 2282 O O . ASP B 1 114 ? -5.629 21.406 19.609 1 98 114 ASP B O 1
ATOM 2286 N N . PHE B 1 115 ? -7.027 22.312 18.125 1 98.44 115 PHE B N 1
ATOM 2287 C CA . PHE B 1 115 ? -6.359 21.672 16.984 1 98.44 115 PHE B CA 1
ATOM 2288 C C . PHE B 1 115 ? -4.914 22.141 16.891 1 98.44 115 PHE B C 1
ATOM 2290 O O . PHE B 1 115 ? -3.99 21.328 16.922 1 98.44 115 PHE B O 1
ATOM 2297 N N . ILE B 1 116 ? -4.621 23.469 16.812 1 98.5 116 ILE B N 1
ATOM 2298 C CA . ILE B 1 116 ? -3.285 23.984 16.516 1 98.5 116 ILE B CA 1
ATOM 2299 C C . ILE B 1 116 ? -2.369 23.719 17.719 1 98.5 116 ILE B C 1
ATOM 2301 O O . ILE B 1 116 ? -1.156 23.562 17.547 1 98.5 116 ILE B O 1
ATOM 2305 N N . SER B 1 117 ? -2.963 23.594 18.922 1 98.19 117 SER B N 1
ATOM 2306 C CA . SER B 1 117 ? -2.191 23.328 20.141 1 98.19 117 SER B CA 1
ATOM 2307 C C . SER B 1 117 ? -1.703 21.891 20.172 1 98.19 117 SER B C 1
ATOM 2309 O O . SER B 1 117 ? -0.914 21.5 21.031 1 98.19 117 SER B O 1
ATOM 2311 N N . ASN B 1 118 ? -2.156 21.078 19.172 1 97.88 118 ASN B N 1
ATOM 2312 C CA . ASN B 1 118 ? -1.75 19.688 19.109 1 97.88 118 ASN B CA 1
ATOM 2313 C C . ASN B 1 118 ? -0.957 19.391 17.844 1 97.88 118 ASN B C 1
ATOM 2315 O O . ASN B 1 118 ? -0.729 18.234 17.5 1 97.88 118 ASN B O 1
ATOM 2319 N N . VAL B 1 119 ? -0.671 20.391 17.109 1 98.62 119 VAL B N 1
ATOM 2320 C CA . VAL B 1 119 ? 0.169 20.266 15.922 1 98.62 119 VAL B CA 1
ATOM 2321 C C . VAL B 1 119 ? 1.633 20.484 16.297 1 98.62 119 VAL B C 1
ATOM 2323 O O . VAL B 1 119 ? 2.025 21.594 16.672 1 98.62 119 VAL B O 1
ATOM 2326 N N . ASN B 1 120 ? 2.459 19.484 16.156 1 98.19 120 ASN B N 1
ATOM 2327 C CA . ASN B 1 120 ? 3.848 19.516 16.609 1 98.19 120 ASN B CA 1
ATOM 2328 C C . ASN B 1 120 ? 4.629 20.641 15.93 1 98.19 120 ASN B C 1
ATOM 2330 O O . ASN B 1 120 ? 5.391 21.344 16.578 1 98.19 120 ASN B O 1
ATOM 2334 N N . SER B 1 121 ? 4.445 20.828 14.656 1 97.62 121 SER B N 1
ATOM 2335 C CA . SER B 1 121 ? 5.207 21.844 13.922 1 97.62 121 SER B CA 1
ATOM 2336 C C . SER B 1 121 ? 4.891 23.25 14.422 1 97.62 121 SER B C 1
ATOM 2338 O O . SER B 1 121 ? 5.691 24.172 14.25 1 97.62 121 SER B O 1
ATOM 2340 N N . ILE B 1 122 ? 3.732 23.438 15.008 1 98.38 122 ILE B N 1
ATOM 2341 C CA . ILE B 1 122 ? 3.354 24.734 15.57 1 98.38 122 ILE B CA 1
ATOM 2342 C C . ILE B 1 122 ? 3.875 24.844 17 1 98.38 122 ILE B C 1
ATOM 2344 O O . ILE B 1 122 ? 4.527 25.828 17.359 1 98.38 122 ILE B O 1
ATOM 2348 N N . THR B 1 123 ? 3.68 23.828 17.797 1 98.25 123 THR B N 1
ATOM 2349 C CA . THR B 1 123 ? 3.986 23.891 19.234 1 98.25 123 THR B CA 1
ATOM 2350 C C . THR B 1 123 ? 5.492 23.844 19.453 1 98.25 123 THR B C 1
ATOM 2352 O O . THR B 1 123 ? 5.988 24.359 20.469 1 98.25 123 THR B O 1
ATOM 2355 N N . ARG B 1 124 ? 6.203 23.266 18.562 1 97.12 124 ARG B N 1
ATOM 2356 C CA . ARG B 1 124 ? 7.652 23.188 18.703 1 97.12 124 ARG B CA 1
ATOM 2357 C C . ARG B 1 124 ? 8.328 24.484 18.266 1 97.12 124 ARG B C 1
ATOM 2359 O O . ARG B 1 124 ? 9.508 24.703 18.547 1 97.12 124 ARG B O 1
ATOM 2366 N N . ASN B 1 125 ? 7.625 25.328 17.562 1 97.19 125 ASN B N 1
ATOM 2367 C CA . ASN B 1 125 ? 8.07 26.703 17.281 1 97.19 125 ASN B CA 1
ATOM 2368 C C . ASN B 1 125 ? 7.727 27.641 18.438 1 97.19 125 ASN B C 1
ATOM 2370 O O . ASN B 1 125 ? 6.684 28.297 18.422 1 97.19 125 ASN B O 1
ATOM 2374 N N . ALA B 1 126 ? 8.625 27.688 19.328 1 97.06 126 ALA B N 1
ATOM 2375 C CA . ALA B 1 126 ? 8.359 28.359 20.594 1 97.06 126 ALA B CA 1
ATOM 2376 C C . ALA B 1 126 ? 7.961 29.812 20.359 1 97.06 126 ALA B C 1
ATOM 2378 O O . ALA B 1 126 ? 7.031 30.312 21 1 97.06 126 ALA B O 1
ATOM 2379 N N . THR B 1 127 ? 8.688 30.484 19.5 1 97.44 127 THR B N 1
ATOM 2380 C CA . THR B 1 127 ? 8.406 31.891 19.234 1 97.44 127 THR B CA 1
ATOM 2381 C C . THR B 1 127 ? 6.988 32.062 18.703 1 97.44 127 THR B C 1
ATOM 2383 O O . THR B 1 127 ? 6.23 32.875 19.219 1 97.44 127 THR B O 1
ATOM 2386 N N . LEU B 1 128 ? 6.617 31.312 17.766 1 97.06 128 LEU B N 1
ATOM 2387 C CA . LEU B 1 128 ? 5.289 31.375 17.156 1 97.06 128 LEU B CA 1
ATOM 2388 C C . LEU B 1 128 ? 4.215 31 18.172 1 97.06 128 LEU B C 1
ATOM 2390 O O . LEU B 1 128 ? 3.213 31.703 18.312 1 97.06 128 LEU B O 1
ATOM 2394 N N . TYR B 1 129 ? 4.395 29.922 18.891 1 97.88 129 TYR B N 1
ATOM 2395 C CA . TYR B 1 129 ? 3.385 29.406 19.797 1 97.88 129 TYR B CA 1
ATOM 2396 C C . TYR B 1 129 ? 3.162 30.359 20.969 1 97.88 129 TYR B C 1
ATOM 2398 O O . TYR B 1 129 ? 2.027 30.547 21.406 1 97.88 129 TYR B O 1
ATOM 2406 N N . ASP B 1 130 ? 4.25 30.938 21.453 1 96.44 130 ASP B N 1
ATOM 2407 C CA . ASP B 1 130 ? 4.129 31.922 22.531 1 96.44 130 ASP B CA 1
ATOM 2408 C C . ASP B 1 130 ? 3.338 33.156 22.094 1 96.44 130 ASP B C 1
ATOM 2410 O O . ASP B 1 130 ? 2.535 33.688 22.859 1 96.44 130 ASP B O 1
ATOM 2414 N N . ALA B 1 131 ? 3.58 33.625 20.891 1 93.81 131 ALA B N 1
ATOM 2415 C CA . ALA B 1 131 ? 2.822 34.75 20.344 1 93.81 131 ALA B CA 1
ATOM 2416 C C . ALA B 1 131 ? 1.337 34.406 20.25 1 93.81 131 ALA B C 1
ATOM 2418 O O . ALA B 1 131 ? 0.482 35.219 20.594 1 93.81 131 ALA B O 1
ATOM 2419 N N . LEU B 1 132 ? 1.048 33.219 19.797 1 96 132 LEU B N 1
ATOM 2420 C CA . LEU B 1 132 ? -0.334 32.75 19.703 1 96 132 LEU B CA 1
ATOM 2421 C C . LEU B 1 132 ? -0.998 32.719 21.078 1 96 132 LEU B C 1
ATOM 2423 O O . LEU B 1 132 ? -2.117 33.219 21.234 1 96 132 LEU B O 1
ATOM 2427 N N . LYS B 1 133 ? -0.304 32.188 22.062 1 95.25 133 LYS B N 1
ATOM 2428 C CA . LYS B 1 133 ? -0.834 32.094 23.422 1 95.25 133 LYS B CA 1
ATOM 2429 C C . LYS B 1 133 ? -1.104 33.5 23.969 1 95.25 133 LYS B C 1
ATOM 2431 O O . LYS B 1 133 ? -2.152 33.75 24.578 1 95.25 133 LYS B O 1
ATOM 2436 N N . ALA B 1 134 ? -0.184 34.375 23.719 1 92.25 134 ALA B N 1
ATOM 2437 C CA . ALA B 1 134 ? -0.327 35.719 24.219 1 92.25 134 ALA B CA 1
ATOM 2438 C C . ALA B 1 134 ? -1.571 36.406 23.641 1 92.25 134 ALA B C 1
ATOM 2440 O O . ALA B 1 134 ? -2.299 37.094 24.344 1 92.25 134 ALA B O 1
ATOM 2441 N N . MET B 1 135 ? -1.836 36.156 22.375 1 91.75 135 MET B N 1
ATOM 2442 C CA . MET B 1 135 ? -2.986 36.75 21.719 1 91.75 135 MET B CA 1
ATOM 2443 C C . MET B 1 135 ? -4.285 36.094 22.156 1 91.75 135 MET B C 1
ATOM 2445 O O . MET B 1 135 ? -5.281 36.75 22.406 1 91.75 135 MET B O 1
ATOM 2449 N N . LYS B 1 136 ? -4.227 34.812 22.219 1 91.69 136 LYS B N 1
ATOM 2450 C CA . LYS B 1 136 ? -5.406 34.031 22.578 1 91.69 136 LYS B CA 1
ATOM 2451 C C . LYS B 1 136 ? -5.91 34.375 23.969 1 91.69 136 LYS B C 1
ATOM 2453 O O . LYS B 1 136 ? -7.117 34.469 24.203 1 91.69 136 LYS B O 1
ATOM 2458 N N . PHE B 1 137 ? -5.027 34.531 24.922 1 88.75 137 PHE B N 1
ATOM 2459 C CA . PHE B 1 137 ? -5.422 34.656 26.312 1 88.75 137 PHE B CA 1
ATOM 2460 C C . PHE B 1 137 ? -5.203 36.094 26.797 1 88.75 137 PHE B C 1
ATOM 2462 O O . PHE B 1 137 ? -5.207 36.344 28.016 1 88.75 137 PHE B O 1
ATOM 2469 N N . ALA B 1 138 ? -4.871 36.938 25.781 1 79 138 ALA B N 1
ATOM 2470 C CA . ALA B 1 138 ? -4.742 38.344 26.109 1 79 138 ALA B CA 1
ATOM 2471 C C . ALA B 1 138 ? -6.078 38.938 26.547 1 79 138 ALA B C 1
ATOM 2473 O O . ALA B 1 138 ? -7.141 38.406 26.219 1 79 138 ALA B O 1
ATOM 2474 N N . ASP B 1 139 ? -6.07 39.781 27.453 1 69.12 139 ASP B N 1
ATOM 2475 C CA . ASP B 1 139 ? -7.238 40.562 27.828 1 69.12 139 ASP B CA 1
ATOM 2476 C C . ASP B 1 139 ? -7.801 41.344 26.641 1 69.12 139 ASP B C 1
ATOM 2478 O O . ASP B 1 139 ? -7.055 41.688 25.719 1 69.12 139 ASP B O 1
ATOM 2482 N N . PHE B 1 140 ? -9.18 41.094 26.281 1 59.03 140 PHE B N 1
ATOM 2483 C CA . PHE B 1 140 ? -9.977 41.594 25.172 1 59.03 140 PHE B CA 1
ATOM 2484 C C . PHE B 1 140 ? -9.383 42.875 24.609 1 59.03 140 PHE B C 1
ATOM 2486 O O . PHE B 1 140 ? -9.438 43.125 23.406 1 59.03 140 PHE B O 1
ATOM 2493 N N . ALA B 1 141 ? -8.914 43.688 25.453 1 59.16 141 ALA B N 1
ATOM 2494 C CA . ALA B 1 141 ? -8.609 45.062 25.016 1 59.16 141 ALA B CA 1
ATOM 2495 C C . ALA B 1 141 ? -7.418 45.062 24.062 1 59.16 141 ALA B C 1
ATOM 2497 O O . ALA B 1 141 ? -7.293 45.969 23.234 1 59.16 141 ALA B O 1
ATOM 2498 N N . VAL B 1 142 ? -6.586 43.969 23.953 1 60.66 142 VAL B N 1
ATOM 2499 C CA . VAL B 1 142 ? -5.293 44.156 23.297 1 60.66 142 VAL B CA 1
ATOM 2500 C C . VAL B 1 142 ? -5.348 43.562 21.891 1 60.66 142 VAL B C 1
ATOM 2502 O O . VAL B 1 142 ? -4.863 44.188 20.938 1 60.66 142 VAL B O 1
ATOM 2505 N N . TRP B 1 143 ? -6.043 42.406 21.719 1 70 143 TRP B N 1
ATOM 2506 C CA . TRP B 1 143 ? -5.992 41.844 20.375 1 70 143 TRP B CA 1
ATOM 2507 C C . TRP B 1 143 ? -7.398 41.594 19.844 1 70 143 TRP B C 1
ATOM 2509 O O . TRP B 1 143 ? -8.273 41.125 20.578 1 70 143 TRP B O 1
ATOM 2519 N N . SER B 1 144 ? -7.559 42.125 18.594 1 83.19 144 SER B N 1
ATOM 2520 C CA . SER B 1 144 ? -8.828 41.875 17.922 1 83.19 144 SER B CA 1
ATOM 2521 C C . SER B 1 144 ? -8.914 40.406 17.438 1 83.19 144 SER B C 1
ATOM 2523 O O . SER B 1 144 ? -7.891 39.75 17.25 1 83.19 144 SER B O 1
ATOM 2525 N N . GLU B 1 145 ? -10.047 39.906 17.406 1 88.25 145 GLU B N 1
ATOM 2526 C CA . GLU B 1 145 ? -10.305 38.594 16.859 1 88.25 145 GLU B CA 1
ATOM 2527 C C . GLU B 1 145 ? -9.727 38.438 15.453 1 88.25 145 GLU B C 1
ATOM 2529 O O . GLU B 1 145 ? -9.242 37.375 15.07 1 88.25 145 GLU B O 1
ATOM 2534 N N . ALA B 1 146 ? -9.773 39.531 14.742 1 89.88 146 ALA B N 1
ATOM 2535 C CA . ALA B 1 146 ? -9.258 39.531 13.375 1 89.88 146 ALA B CA 1
ATOM 2536 C C . ALA B 1 146 ? -7.754 39.312 13.352 1 89.88 146 ALA B C 1
ATOM 2538 O O . ALA B 1 146 ? -7.242 38.562 12.523 1 89.88 146 ALA B O 1
ATOM 2539 N N . ARG B 1 147 ? -7.098 39.969 14.258 1 91.56 147 ARG B N 1
ATOM 2540 C CA . ARG B 1 147 ? -5.648 39.812 14.344 1 91.56 147 ARG B CA 1
ATOM 2541 C C . ARG B 1 147 ? -5.273 38.406 14.766 1 91.56 147 ARG B C 1
ATOM 2543 O O . ARG B 1 147 ? -4.348 37.812 14.219 1 91.56 147 ARG B O 1
ATOM 2550 N N . PHE B 1 148 ? -6.012 37.906 15.773 1 94.5 148 PHE B N 1
ATOM 2551 C CA . PHE B 1 148 ? -5.75 36.531 16.219 1 94.5 148 PHE B CA 1
ATOM 2552 C C . PHE B 1 148 ? -6 35.531 15.102 1 94.5 148 PHE B C 1
ATOM 2554 O O . PHE B 1 148 ? -5.18 34.656 14.859 1 94.5 148 PHE B O 1
ATOM 2561 N N . SER B 1 149 ? -7.086 35.75 14.383 1 95.25 149 SER B N 1
ATOM 2562 C CA . SER B 1 149 ? -7.398 34.875 13.25 1 95.25 149 SER B CA 1
ATOM 2563 C C . SER B 1 149 ? -6.281 34.906 12.211 1 95.25 149 SER B C 1
ATOM 2565 O O . SER B 1 149 ? -5.926 33.875 11.648 1 95.25 149 SER B O 1
ATOM 2567 N N . GLY B 1 150 ? -5.77 36.062 11.977 1 95.19 150 GLY B N 1
ATOM 2568 C CA . GLY B 1 150 ? -4.656 36.219 11.047 1 95.19 150 GLY B CA 1
ATOM 2569 C C . GLY B 1 150 ? -3.426 35.438 11.477 1 95.19 150 GLY B C 1
ATOM 2570 O O . GLY B 1 150 ? -2.762 34.812 10.648 1 95.19 150 GLY B O 1
ATOM 2571 N N . MET B 1 151 ? -3.131 35.5 12.781 1 95.5 151 MET B N 1
ATOM 2572 C CA . MET B 1 151 ? -1.965 34.781 13.305 1 95.5 151 MET B CA 1
ATOM 2573 C C . MET B 1 151 ? -2.168 33.281 13.242 1 95.5 151 MET B C 1
ATOM 2575 O O . MET B 1 151 ? -1.228 32.531 12.961 1 95.5 151 MET B O 1
ATOM 2579 N N . VAL B 1 152 ? -3.377 32.781 13.516 1 97.88 152 VAL B N 1
ATOM 2580 C CA . VAL B 1 152 ? -3.691 31.375 13.422 1 97.88 152 VAL B CA 1
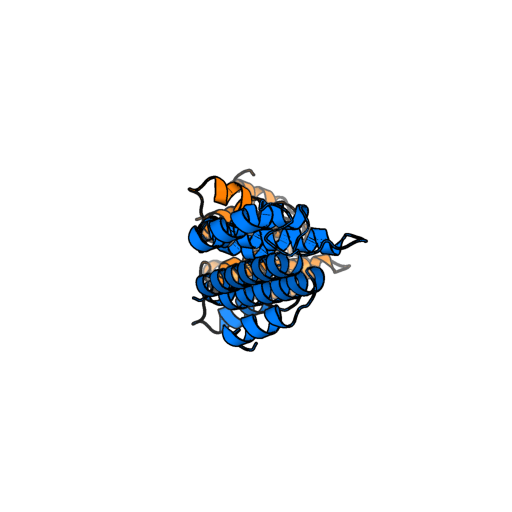ATOM 2581 C C . VAL B 1 152 ? -3.484 30.891 11.992 1 97.88 152 VAL B C 1
ATOM 2583 O O . VAL B 1 152 ? -2.871 29.844 11.766 1 97.88 152 VAL B O 1
ATOM 2586 N N . LYS B 1 153 ? -3.998 31.672 11.062 1 97.94 153 LYS B N 1
ATOM 2587 C CA . LYS B 1 153 ? -3.824 31.328 9.648 1 97.94 153 LYS B CA 1
ATOM 2588 C C . LYS B 1 153 ? -2.346 31.234 9.289 1 97.94 153 LYS B C 1
ATOM 2590 O O . LYS B 1 153 ? -1.93 30.312 8.578 1 97.94 153 LYS B O 1
ATOM 2595 N N . THR B 1 154 ? -1.575 32.156 9.75 1 96.75 154 THR B N 1
ATOM 2596 C CA . THR B 1 154 ? -0.134 32.156 9.523 1 96.75 154 THR B CA 1
ATOM 2597 C C . THR B 1 154 ? 0.5 30.875 10.094 1 96.75 154 THR B C 1
ATOM 2599 O O . THR B 1 154 ? 1.322 30.234 9.43 1 96.75 154 THR B O 1
ATOM 2602 N N . ALA B 1 155 ? 0.139 30.531 11.297 1 98.19 155 ALA B N 1
ATOM 2603 C CA . ALA B 1 155 ? 0.673 29.328 11.945 1 98.19 155 ALA B CA 1
ATOM 2604 C C . ALA B 1 155 ? 0.328 28.078 11.148 1 98.19 155 ALA B C 1
ATOM 2606 O O . ALA B 1 155 ? 1.186 27.219 10.938 1 98.19 155 ALA B O 1
ATOM 2607 N N . LEU B 1 156 ? -0.912 28.016 10.734 1 98.62 156 LEU B N 1
ATOM 2608 C CA . LEU B 1 156 ? -1.367 26.875 9.945 1 98.62 156 LEU B CA 1
ATOM 2609 C C . LEU B 1 156 ? -0.617 26.797 8.617 1 98.62 156 LEU B C 1
ATOM 2611 O O . LEU B 1 156 ? -0.211 25.703 8.195 1 98.62 156 LEU B O 1
ATOM 2615 N N . THR B 1 157 ? -0.443 27.906 7.992 1 98.25 157 THR B N 1
ATOM 2616 C CA . THR B 1 157 ? 0.299 27.969 6.738 1 98.25 157 THR B CA 1
ATOM 2617 C C . THR B 1 157 ? 1.736 27.5 6.938 1 98.25 157 THR B C 1
ATOM 2619 O O . THR B 1 157 ? 2.25 26.703 6.141 1 98.25 157 THR B O 1
ATOM 2622 N N . LEU B 1 158 ? 2.311 27.969 7.984 1 96.81 158 LEU B N 1
ATOM 2623 C CA . LEU B 1 158 ? 3.68 27.562 8.281 1 96.81 158 LEU B CA 1
ATOM 2624 C C . LEU B 1 158 ? 3.754 26.047 8.531 1 96.81 158 LEU B C 1
ATOM 2626 O O . LEU B 1 158 ? 4.695 25.391 8.094 1 96.81 158 LEU B O 1
ATOM 2630 N N . ALA B 1 159 ? 2.832 25.531 9.242 1 98.12 159 ALA B N 1
ATOM 2631 C CA . ALA B 1 159 ? 2.797 24.094 9.531 1 98.12 159 ALA B CA 1
ATOM 2632 C C . ALA B 1 159 ? 2.734 23.281 8.242 1 98.12 159 ALA B C 1
ATOM 2634 O O . ALA B 1 159 ? 3.479 22.312 8.078 1 98.12 159 ALA B O 1
ATOM 2635 N N . VAL B 1 160 ? 1.848 23.656 7.309 1 98.12 160 VAL B N 1
ATOM 2636 C CA . VAL B 1 160 ? 1.688 22.953 6.039 1 98.12 160 VAL B CA 1
ATOM 2637 C C . VAL B 1 160 ? 2.982 23.047 5.234 1 98.12 160 VAL B C 1
ATOM 2639 O O . VAL B 1 160 ? 3.453 22.047 4.688 1 98.12 160 VAL B O 1
ATOM 2642 N N . THR B 1 161 ? 3.564 24.203 5.191 1 96.25 161 THR B N 1
ATOM 2643 C CA . THR B 1 161 ? 4.785 24.406 4.418 1 96.25 161 THR B CA 1
ATOM 2644 C C . THR B 1 161 ? 5.941 23.609 5.02 1 96.25 161 THR B C 1
ATOM 2646 O O . THR B 1 161 ? 6.758 23.047 4.293 1 96.25 161 THR B O 1
ATOM 2649 N N . THR B 1 162 ? 6.062 23.609 6.352 1 95.25 162 THR B N 1
ATOM 2650 C CA . THR B 1 162 ? 7.078 22.812 7.027 1 95.25 162 THR B CA 1
ATOM 2651 C C . THR B 1 162 ? 6.906 21.328 6.695 1 95.25 162 THR B C 1
ATOM 2653 O O . THR B 1 162 ? 7.883 20.641 6.414 1 95.25 162 THR B O 1
ATOM 2656 N N . THR B 1 163 ? 5.676 20.875 6.801 1 96.5 163 THR B N 1
ATOM 2657 C CA . THR B 1 163 ? 5.363 19.484 6.48 1 96.5 163 THR B CA 1
ATOM 2658 C C . THR B 1 163 ? 5.824 19.141 5.066 1 96.5 163 THR B C 1
ATOM 26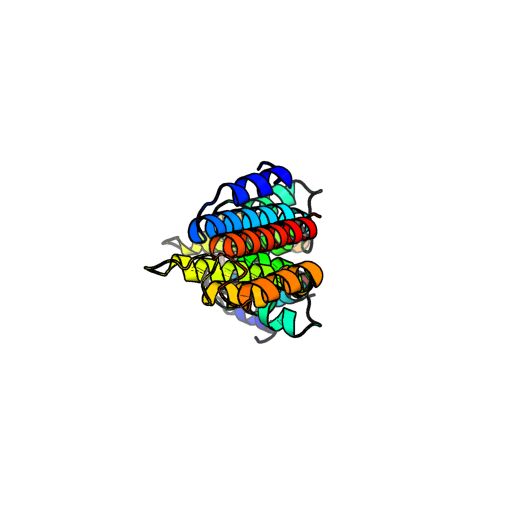60 O O . THR B 1 163 ? 6.473 18.125 4.852 1 96.5 163 THR B O 1
ATOM 2663 N N . LEU B 1 164 ? 5.523 19.984 4.086 1 96.19 164 LEU B N 1
ATOM 2664 C CA . LEU B 1 164 ? 5.875 19.734 2.691 1 96.19 164 LEU B CA 1
ATOM 2665 C C . LEU B 1 164 ? 7.387 19.688 2.512 1 96.19 164 LEU B C 1
ATOM 2667 O O . LEU B 1 164 ? 7.895 18.906 1.7 1 96.19 164 LEU B O 1
ATOM 2671 N N . LYS B 1 165 ? 8.086 20.484 3.271 1 94.44 165 LYS B N 1
ATOM 2672 C CA . LYS B 1 165 ? 9.539 20.484 3.203 1 94.44 165 LYS B CA 1
ATOM 2673 C C . LYS B 1 165 ? 10.109 19.141 3.65 1 94.44 165 LYS B C 1
ATOM 2675 O O . LYS B 1 165 ? 11.102 18.656 3.1 1 94.44 165 LYS B O 1
ATOM 2680 N N . GLU B 1 166 ? 9.477 18.531 4.648 1 94.56 166 GLU B N 1
ATOM 2681 C CA . GLU B 1 166 ? 9.93 17.234 5.176 1 94.56 166 GLU B CA 1
ATOM 2682 C C . GLU B 1 166 ? 9.594 16.109 4.215 1 94.56 166 GLU B C 1
ATOM 2684 O O . GLU B 1 166 ? 10.18 15.023 4.297 1 94.56 166 GLU B O 1
ATOM 2689 N N . LEU B 1 167 ? 8.57 16.266 3.355 1 93.19 167 LEU B N 1
ATOM 2690 C CA . LEU B 1 167 ? 8.148 15.258 2.393 1 93.19 167 LEU B CA 1
ATOM 2691 C C . LEU B 1 167 ? 8.953 15.367 1.102 1 93.19 167 LEU B C 1
ATOM 2693 O O . LEU B 1 167 ? 8.695 14.648 0.136 1 93.19 167 LEU B O 1
ATOM 2697 N N . THR B 1 168 ? 9.789 16.281 0.992 1 85.38 168 THR B N 1
ATOM 2698 C CA . THR B 1 168 ? 10.641 16.391 -0.186 1 85.38 168 THR B CA 1
ATOM 2699 C C . THR B 1 168 ? 11.828 15.438 -0.088 1 85.38 168 THR B C 1
ATOM 2701 O O . THR B 1 168 ? 12.57 15.453 0.894 1 85.38 168 THR B O 1
ATOM 2704 N N . PRO B 1 169 ? 11.812 14.516 -1.105 1 75.25 169 PRO B N 1
ATOM 2705 C CA . PRO B 1 169 ? 12.891 13.531 -1.068 1 75.25 169 PRO B CA 1
ATOM 2706 C C . PRO B 1 169 ? 14.273 14.172 -1.085 1 75.25 169 PRO B C 1
ATOM 2708 O O . PRO B 1 169 ? 14.438 15.281 -1.595 1 75.25 169 PRO B O 1
#

Organism: Shigella flexneri (NCBI:txid623)

Foldseek 3Di:
DDPDDLVNLLVCLVPDDWDLSNLVSLLVLLLVLLLVLQCVVDDDPDPVCCVPPVDQCSDPVHPCSDPLSSLCVCVVVVNDDPLLSQQSVLSVVVNVVQVPDPDHDGLLDPVNVVSLCRRCQLVVPPVLVVVLVCQNPPDCVPHDSVVSRVSSSVSVSSSSSVSSVSSPD/DDPDDLVNLLVCLVPDDWDLSNLVSLLVLLLVLLLVLQCVVDDDPDPVCCVPPVDQCSDCVHPCSDPLSSLCVCVVVVNDDPLLSQQSVLSVVVNVVQVPDPDHDGLLDPVNVVSLCRRCQLVVPPVLVVVLVCQNPPDPVPHDSVRSSVSSSVSVSSSSSVSSVSSPD

InterPro domains:
  IPR007761 Mannitol repressor MtlR-like [PF05068] (5-167)
  IPR007761 Mannitol repressor MtlR-like [PTHR37941] (2-168)
  IPR038026 MtlR-like superfamily [SSF158668] (2-167)

Sequence (338 aa):
MATLTEDDVLEQLDAQDNLFSFMKTAHSILLQGIRQFLPSLFVDNDEEIVEYAVKPLLAQSGPLDDIDVALRLIYALGKMDKWLYADITHFSQYWHYLNEQDETPGFADDITWDFISNVNSITRNATLYDALKAMKFADFAVWSEARFSGMVKTALTLAVTTTLKELTPMATLTEDDVLEQLDAQDNLFSFMKTAHSILLQGIRQFLPSLFVDNDEEIVEYAVKPLLAQSGPLDDIDVALRLIYALGKMDKWLYADITHFSQYWHYLNEQDETPGFADDITWDFISNVNSITRNATLYDALKAMKFADFAVWSEARFSGMVKTALTLAVTTTLKELTP

Secondary structure (DSSP, 8-state):
-----HHHHHHHHHT--SHHHHHHHHHHHHHHHHHHHGGGGS--S-HHHIIIIIHHHHSTTSTT-SHHHHHHHHHHTT-S-HHHHHHHHHHHHHHHHHHH-SSPP-TTSHHHHHHHTT-HHHHT-HHHHHHHHHHHTS-TTT--HHHHHHHHHHHHHHHHHHHHHHT--/-----HHHHHHHHHT--SHHHHHHHHHHHHHHHHHHHGGGGS--S-HHHIIIIIHHHHSTTSTT-SHHHHHHHHHHTT-S-HHHHHHHHHHHHHHHHHHH-SSPP-TTSHHHHHHHTT-HHHHT-HHHHHHHHHHHTS-TTT--HHHHHHHHHHHHHHHHHHHHHHT--

Nearest PDB structures (foldseek):
  3c8g-assembly2_B  TM=9.818E-01  e=6.719E-21  Shigella flexneri 2a str. 2457T
  3c8g-assembly2_C  TM=9.876E-01  e=1.586E-20  Shigella flexneri 2a str. 2457T
  3c8g-assembly1_A-2  TM=9.854E-01  e=3.744E-20  Shigella flexneri 2a str. 2457T
  3c8g-assembly3_D-3  TM=9.857E-01  e=1.724E-19  Shigella flexneri 2a str. 2457T
  6kcr-assembly2_C  TM=8.299E-01  e=1.230E-07  Escherichia coli K-12